Protein AF-A0A5A9PIY9-F1 (afdb_monomer_lite)

Foldseek 3Di:
DPPVVVVVVVVVVVVVVPDPPPPPQQAFDAPDDDVRGDRDDPVSVVVVVVVVVVVVVVVVLVVLLVVLVVLLLLLLVLLVVCQVVLVVLLVVLVPDPVRDPVVSVVSVVLNVVSVVVSVVSVVVVVVCVVVVSYDPPDSPPPPPPDDDPDDPDPPPDDSVVSVVVSVVS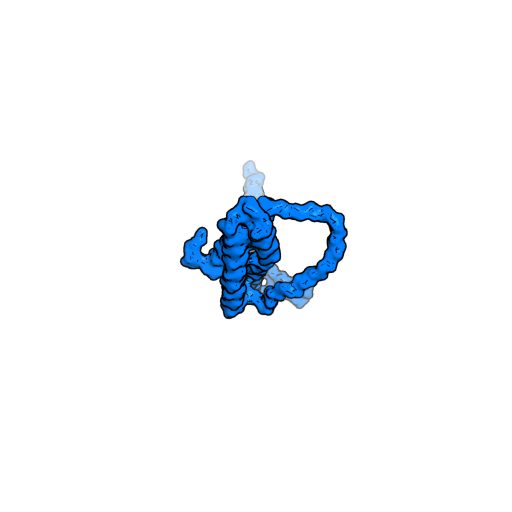VVVSVVSVVVSCCSVPVVPDD

Radius of gyration: 34.07 Å; chains: 1; bounding box: 103×40×68 Å

Organism: NCBI:txid1572043

InterPro domains:
  IPR001400 Somatotropin/prolactin [PF00103] (69-190)
  IPR001400 Somatotropin/prolactin [PR00836] (71-89)
  IPR001400 Somatotropin/prolactin [PR00836] (153-169)
  IPR001400 Somatotropin/prolactin [PR00836] (169-183)
  IPR001400 Somatotropin/prolactin [PTHR11417] (69-190)
  IPR009079 Four-helical cytokine-like, core [G3DSA:1.20.1250.10] (24-70)
  IPR009079 Four-helical cytokine-like, core [G3DSA:1.20.1250.10] (71-190)
  IPR009079 Four-helical cytokine-like, core [SSF47266] (29-190)
  IPR018116 Somatotropin hormone, conserved site [PS00338] (165-182)

Structure (mmCIF, N/CA/C/O backbone):
data_AF-A0A5A9PIY9-F1
#
_entry.id   AF-A0A5A9PIY9-F1
#
loop_
_atom_site.group_PDB
_atom_site.id
_atom_site.type_symbol
_atom_site.label_atom_id
_atom_site.label_alt_id
_atom_site.label_comp_id
_atom_site.label_asym_id
_atom_site.label_entity_id
_atom_site.label_seq_id
_atom_site.pdbx_PDB_ins_code
_atom_site.Cartn_x
_atom_site.Cartn_y
_atom_site.Cartn_z
_atom_site.occupancy
_atom_site.B_iso_or_equiv
_atom_site.auth_seq_id
_atom_site.auth_comp_id
_atom_site.auth_asym_id
_atom_site.auth_atom_id
_atom_site.pdbx_PDB_model_num
ATOM 1 N N . MET A 1 1 ? -82.659 14.919 23.277 1.00 49.97 1 MET A N 1
ATOM 2 C CA . MET A 1 1 ? -81.482 15.173 24.148 1.00 49.97 1 MET A CA 1
ATOM 3 C C . MET A 1 1 ? -81.033 13.964 24.993 1.00 49.97 1 MET A C 1
ATOM 5 O O . MET A 1 1 ? -80.220 14.135 25.883 1.00 49.97 1 MET A O 1
ATOM 9 N N . THR A 1 2 ? -81.465 12.724 24.719 1.00 52.50 2 THR A N 1
ATOM 10 C CA . THR A 1 2 ? -81.197 11.553 25.597 1.00 52.50 2 THR A CA 1
ATOM 11 C C . THR A 1 2 ? -80.149 10.563 25.067 1.00 52.50 2 THR A C 1
ATOM 13 O O . THR A 1 2 ? -79.792 9.612 25.758 1.00 52.50 2 THR A O 1
ATOM 16 N N . ARG A 1 3 ? -79.644 10.765 23.842 1.00 51.44 3 ARG A N 1
ATOM 17 C CA . ARG A 1 3 ? -78.733 9.830 23.152 1.00 51.44 3 ARG A CA 1
ATOM 18 C C . ARG A 1 3 ? -77.248 10.120 23.425 1.00 51.44 3 ARG A C 1
ATOM 20 O O . ARG A 1 3 ? -76.463 9.189 23.537 1.00 51.44 3 ARG A O 1
ATOM 27 N N . SER A 1 4 ? -76.907 11.395 23.628 1.00 58.91 4 SER A N 1
ATOM 28 C CA . SER A 1 4 ? -75.554 11.853 23.984 1.00 58.91 4 SER A CA 1
ATOM 29 C C . SER A 1 4 ? -75.190 11.494 25.431 1.00 58.91 4 SER A C 1
ATOM 31 O O . SER A 1 4 ? -74.130 10.927 25.673 1.00 58.91 4 SER A O 1
ATOM 33 N N . LEU A 1 5 ? -76.115 11.684 26.384 1.00 61.03 5 LEU A N 1
ATOM 34 C CA . LEU A 1 5 ? -75.848 11.397 27.797 1.00 61.03 5 LEU A CA 1
ATOM 35 C C . LEU A 1 5 ? -75.523 9.913 28.035 1.00 61.03 5 LEU A C 1
ATOM 37 O O . LEU A 1 5 ? -74.565 9.612 28.737 1.00 61.03 5 LEU A O 1
ATOM 41 N N . LYS A 1 6 ? -76.244 8.990 27.376 1.00 66.88 6 LYS A N 1
ATOM 42 C CA . LYS A 1 6 ? -76.002 7.537 27.471 1.00 66.88 6 LYS A CA 1
ATOM 43 C C . LYS A 1 6 ? -74.649 7.113 26.892 1.00 66.88 6 LYS A C 1
ATOM 45 O O . LYS A 1 6 ? -73.997 6.254 27.474 1.00 66.88 6 LYS A O 1
ATOM 50 N N . GLN A 1 7 ? -74.214 7.715 25.782 1.00 68.19 7 GLN A N 1
ATOM 51 C CA . GLN A 1 7 ? -72.885 7.451 25.214 1.00 68.19 7 GLN A CA 1
ATOM 52 C C . GLN A 1 7 ? -71.773 7.966 26.123 1.00 68.19 7 GLN A C 1
ATOM 54 O O . GLN A 1 7 ? -70.792 7.264 26.338 1.00 68.19 7 GLN A O 1
ATOM 59 N N . VAL A 1 8 ? -71.958 9.151 26.708 1.00 74.50 8 VAL A N 1
ATOM 60 C CA . VAL A 1 8 ? -71.007 9.722 27.666 1.00 74.50 8 VAL A CA 1
ATOM 61 C C . VAL A 1 8 ? -70.926 8.861 28.929 1.00 74.50 8 VAL A C 1
ATOM 63 O O . VAL A 1 8 ? -69.828 8.592 29.402 1.00 74.50 8 VAL A O 1
ATOM 66 N N . THR A 1 9 ? -72.057 8.344 29.428 1.00 69.88 9 THR A N 1
ATOM 67 C CA . THR A 1 9 ? -72.048 7.446 30.599 1.00 69.88 9 THR A CA 1
ATOM 68 C C . THR A 1 9 ? -71.377 6.110 30.275 1.00 69.88 9 THR A C 1
ATOM 70 O O . THR A 1 9 ? -70.594 5.617 31.075 1.00 69.88 9 THR A O 1
ATOM 73 N N . ALA A 1 10 ? -71.630 5.543 29.090 1.00 73.75 10 ALA A N 1
ATOM 74 C CA . ALA A 1 10 ? -70.988 4.305 28.649 1.00 73.75 10 ALA A CA 1
ATOM 75 C C . ALA A 1 10 ? -69.468 4.463 28.473 1.00 73.75 10 ALA A C 1
ATOM 77 O O . ALA A 1 10 ? -68.722 3.571 28.865 1.00 73.75 10 ALA A O 1
ATOM 78 N N . LEU A 1 11 ? -69.003 5.606 27.949 1.00 72.25 11 LEU A N 1
ATOM 79 C CA . LEU A 1 11 ? -67.573 5.916 27.859 1.00 72.25 11 LEU A CA 1
ATOM 80 C C . LEU A 1 11 ? -66.933 6.101 29.237 1.00 72.25 11 LEU A C 1
ATOM 82 O O . LEU A 1 11 ? -65.844 5.592 29.465 1.00 72.25 11 LEU A O 1
ATOM 86 N N . LEU A 1 12 ? -67.600 6.799 30.160 1.00 68.62 12 LEU A N 1
ATOM 87 C CA . LEU A 1 12 ? -67.109 6.987 31.529 1.00 68.62 12 LEU A CA 1
ATOM 88 C C . LEU A 1 12 ? -67.018 5.663 32.290 1.00 68.62 12 LEU A C 1
ATOM 90 O O . LEU A 1 12 ? -66.022 5.425 32.961 1.00 68.62 12 LEU A O 1
ATOM 94 N N . VAL A 1 13 ? -68.008 4.778 32.146 1.00 70.75 13 VAL A N 1
ATOM 95 C CA . VAL A 1 13 ? -67.964 3.431 32.736 1.00 70.75 13 VAL A CA 1
ATOM 96 C C . VAL A 1 13 ? -66.858 2.595 32.091 1.00 70.75 13 VAL A C 1
ATOM 98 O O . VAL A 1 13 ? -66.103 1.953 32.809 1.00 70.75 13 VAL A O 1
ATOM 101 N N . ALA A 1 14 ? -66.685 2.659 30.766 1.00 68.69 14 ALA A N 1
ATOM 102 C CA . ALA A 1 14 ? -65.583 1.979 30.085 1.00 68.69 14 ALA A CA 1
ATOM 103 C C . ALA A 1 14 ? -64.207 2.482 30.556 1.00 68.69 14 ALA A C 1
ATOM 105 O O . ALA A 1 14 ? -63.310 1.675 30.766 1.00 68.69 14 ALA A O 1
ATOM 106 N N . LEU A 1 15 ? -64.054 3.791 30.781 1.00 63.84 15 LEU A N 1
ATOM 107 C CA . LEU A 1 15 ? -62.829 4.402 31.307 1.00 63.84 15 LEU A CA 1
ATOM 108 C C . LEU A 1 15 ? -62.585 4.070 32.787 1.00 63.84 15 LEU A C 1
ATOM 110 O O . LEU A 1 15 ? -61.437 3.916 33.180 1.00 63.84 15 LEU A O 1
ATOM 114 N N . LEU A 1 16 ? -63.639 3.919 33.595 1.00 64.88 16 LEU A N 1
ATOM 115 C CA . LEU A 1 16 ? -63.546 3.484 34.996 1.00 64.88 16 LEU A CA 1
ATOM 116 C C . LEU A 1 16 ? -63.264 1.976 35.132 1.00 64.88 16 LEU A C 1
ATOM 118 O O . LEU A 1 16 ? -62.723 1.555 36.148 1.00 64.88 16 LEU A O 1
ATOM 122 N N . CYS A 1 17 ? -63.610 1.170 34.121 1.00 59.59 17 CYS A N 1
ATOM 123 C CA . CYS A 1 17 ? -63.260 -0.253 34.031 1.00 59.59 17 CYS A CA 1
ATOM 124 C C . CYS A 1 17 ? -61.856 -0.503 33.453 1.00 59.59 17 CYS A C 1
ATOM 126 O O . CYS A 1 17 ? -61.367 -1.631 33.510 1.00 59.59 17 CYS A O 1
ATOM 128 N N . LEU A 1 18 ? -61.211 0.519 32.883 1.00 54.72 18 LEU A N 1
ATOM 129 C CA . LEU A 1 18 ? -59.803 0.464 32.506 1.00 54.72 18 LEU A CA 1
ATOM 130 C C . LEU A 1 18 ? -58.970 0.735 33.759 1.00 54.72 18 LEU A C 1
ATOM 132 O O . LEU A 1 18 ? -58.602 1.871 34.038 1.00 54.72 18 LEU A O 1
ATOM 136 N N . ASP A 1 19 ? -58.700 -0.321 34.522 1.00 45.06 19 ASP A N 1
ATOM 137 C CA . ASP A 1 19 ? -57.757 -0.296 35.638 1.00 45.06 19 ASP A CA 1
ATOM 138 C C . ASP A 1 19 ? -56.398 0.269 35.158 1.00 45.06 19 ASP A C 1
ATOM 140 O O . ASP A 1 19 ? -55.691 -0.398 34.392 1.00 45.06 19 ASP A O 1
ATOM 144 N N . PRO A 1 20 ? -55.965 1.471 35.594 1.00 50.66 20 PRO A N 1
ATOM 145 C CA . PRO A 1 20 ? -54.665 2.034 35.209 1.00 50.66 20 PRO A CA 1
ATOM 146 C C . PRO A 1 20 ? -53.498 1.280 35.864 1.00 50.66 20 PRO A C 1
ATOM 148 O O . PRO A 1 20 ? -52.334 1.525 35.554 1.00 50.66 20 PRO A O 1
ATOM 151 N N . HIS A 1 21 ? -53.808 0.354 36.777 1.00 43.94 21 HIS A N 1
ATOM 152 C CA . HIS A 1 21 ? -52.867 -0.500 37.492 1.00 43.94 21 HIS A CA 1
ATOM 153 C C . HIS A 1 21 ? -52.692 -1.886 36.861 1.00 43.94 21 HIS A C 1
ATOM 155 O O . HIS A 1 21 ? -52.245 -2.826 37.523 1.00 43.94 21 HIS A O 1
ATOM 161 N N . GLY A 1 22 ? -52.944 -2.011 35.556 1.00 42.69 22 GLY A N 1
ATOM 162 C CA . GLY A 1 22 ? -52.345 -3.068 34.751 1.00 42.69 22 GLY A CA 1
ATOM 163 C C . GLY A 1 22 ? -50.826 -2.917 34.762 1.00 42.69 22 GLY A C 1
ATOM 164 O O . GLY A 1 22 ? -50.252 -2.276 33.887 1.00 42.69 22 GLY A O 1
ATOM 165 N N . ARG A 1 23 ? -50.180 -3.478 35.792 1.00 47.16 23 ARG A N 1
ATOM 166 C CA . ARG A 1 23 ? -48.735 -3.688 35.892 1.00 47.16 23 ARG A CA 1
ATOM 167 C C . ARG A 1 23 ? -48.252 -4.131 34.516 1.00 47.16 23 ARG A C 1
ATOM 169 O O . ARG A 1 23 ? -48.573 -5.241 34.095 1.00 47.16 23 ARG A O 1
ATOM 176 N N . VAL A 1 24 ? -47.522 -3.262 33.816 1.00 45.53 24 VAL A N 1
ATOM 177 C CA . VAL A 1 24 ? -46.805 -3.625 32.592 1.00 45.53 24 VAL A CA 1
ATOM 178 C C . VAL A 1 24 ? -45.762 -4.645 33.033 1.00 45.53 24 VAL A C 1
ATOM 180 O O . VAL A 1 24 ? -44.668 -4.301 33.473 1.00 45.53 24 VAL A O 1
ATOM 183 N N . GLY A 1 25 ? -46.169 -5.911 33.063 1.00 49.97 25 GLY A N 1
ATOM 184 C CA . GLY A 1 25 ? -45.281 -7.026 33.298 1.00 49.97 25 GLY A CA 1
ATOM 185 C C . GLY A 1 25 ? -44.303 -7.039 32.142 1.00 49.97 25 GLY A C 1
ATOM 186 O O . GLY A 1 25 ? -44.709 -7.137 30.985 1.00 49.97 25 GLY A O 1
ATOM 187 N N . SER A 1 26 ? -43.022 -6.886 32.453 1.00 54.84 26 SER A N 1
ATOM 188 C CA . SER A 1 26 ? -41.935 -7.144 31.523 1.00 54.84 26 SER A CA 1
ATOM 189 C C . SER A 1 26 ? -42.168 -8.510 30.880 1.00 54.84 26 SER A C 1
ATOM 191 O O . SER A 1 26 ? -42.197 -9.528 31.571 1.00 54.84 26 SER A O 1
ATOM 193 N N . VAL A 1 27 ? -42.388 -8.525 29.562 1.00 53.31 27 VAL A N 1
ATOM 194 C CA . VAL A 1 27 ? -42.560 -9.766 28.803 1.00 53.31 27 VAL A CA 1
ATOM 195 C C . VAL A 1 27 ? -41.283 -10.593 28.995 1.00 53.31 27 VAL A C 1
ATOM 197 O O . VAL A 1 27 ? -40.199 -10.104 28.664 1.00 53.31 27 VAL A O 1
ATOM 200 N N . PRO A 1 28 ? -41.364 -11.801 29.579 1.00 55.56 28 PRO A N 1
ATOM 201 C CA . PRO A 1 28 ? -40.182 -12.616 29.799 1.00 55.56 28 PRO A CA 1
ATOM 202 C C . PRO A 1 28 ? -39.621 -13.080 28.452 1.00 55.56 28 PRO A C 1
ATOM 204 O O . PRO A 1 28 ? -40.359 -13.484 27.554 1.00 55.56 28 PRO A O 1
ATOM 207 N N . ILE A 1 29 ? -38.298 -13.024 28.309 1.00 57.97 29 ILE A N 1
ATOM 208 C CA . ILE A 1 29 ? -37.601 -13.558 27.137 1.00 57.97 29 ILE A CA 1
ATOM 209 C C . ILE A 1 29 ? -37.402 -15.052 27.396 1.00 57.97 29 ILE A C 1
ATOM 211 O O . ILE A 1 29 ? -36.554 -15.439 28.197 1.00 57.97 29 ILE A O 1
ATOM 215 N N . CYS A 1 30 ? -38.212 -15.897 26.760 1.00 61.25 30 CYS A N 1
ATOM 216 C CA . CYS A 1 30 ? -38.146 -17.344 26.948 1.00 61.25 30 CYS A CA 1
ATOM 217 C C . CYS A 1 30 ? -37.193 -17.943 25.905 1.00 61.25 30 CYS A C 1
ATOM 219 O O . CYS A 1 30 ? -37.565 -18.133 24.749 1.00 61.25 30 CYS A O 1
ATOM 221 N N . THR A 1 31 ? -35.952 -18.227 26.299 1.00 56.34 31 THR A N 1
ATOM 222 C CA . THR A 1 31 ? -34.952 -18.828 25.399 1.00 56.34 31 THR A CA 1
ATOM 223 C C . THR A 1 31 ? -35.214 -20.318 25.137 1.00 56.34 31 THR A C 1
ATOM 225 O O . THR A 1 31 ? -34.793 -20.823 24.101 1.00 56.34 31 THR A O 1
ATOM 228 N N . HIS A 1 32 ? -35.959 -21.009 26.018 1.00 52.97 32 HIS A N 1
ATOM 229 C CA . HIS A 1 32 ? -36.230 -22.456 25.931 1.00 52.97 32 HIS A CA 1
ATOM 230 C C . HIS A 1 32 ? -37.645 -22.873 26.399 1.00 52.97 32 HIS A C 1
ATOM 232 O O . HIS A 1 32 ? -37.808 -23.801 27.189 1.00 52.97 32 HIS A O 1
ATOM 238 N N . GLY A 1 33 ? -38.695 -22.217 25.894 1.00 55.03 33 GLY A N 1
ATOM 239 C CA . GLY A 1 33 ? -40.085 -22.640 26.127 1.00 55.03 33 GLY A CA 1
ATOM 240 C C . GLY A 1 33 ? -40.698 -22.216 27.480 1.00 55.03 33 GLY A C 1
ATOM 241 O O . GLY A 1 33 ? -40.051 -21.548 28.288 1.00 55.03 33 GLY A O 1
ATOM 242 N N . PRO A 1 34 ? -41.979 -22.562 27.723 1.00 54.50 34 PRO A N 1
ATOM 243 C CA . PRO A 1 34 ? -42.827 -21.944 28.753 1.00 54.50 34 PRO A CA 1
ATOM 244 C C . PRO A 1 34 ? -42.464 -22.279 30.210 1.00 54.50 34 PRO A C 1
ATOM 246 O O . PRO A 1 34 ? -42.967 -21.632 31.122 1.00 54.50 34 PRO A O 1
ATOM 249 N N . THR A 1 35 ? -41.580 -23.250 30.455 1.00 55.19 35 THR A N 1
ATOM 250 C CA . THR A 1 35 ? -41.130 -23.635 31.806 1.00 55.19 35 THR A CA 1
ATOM 251 C C . THR A 1 35 ? -39.849 -22.920 32.257 1.00 55.19 35 THR A C 1
ATOM 253 O O . THR A 1 35 ? -39.419 -23.117 33.389 1.00 55.19 35 THR A O 1
ATOM 256 N N . ALA A 1 36 ? -39.250 -22.078 31.404 1.00 55.38 36 ALA A N 1
ATOM 257 C CA . ALA A 1 36 ? -38.002 -21.352 31.672 1.00 55.38 36 ALA A CA 1
ATOM 258 C C . ALA A 1 36 ? -38.108 -19.853 31.317 1.00 55.38 36 ALA A C 1
ATOM 260 O O . ALA A 1 36 ? -37.187 -19.254 30.763 1.00 55.38 36 ALA A O 1
ATOM 261 N N . CYS A 1 37 ? -39.255 -19.236 31.605 1.00 63.16 37 CYS A N 1
ATOM 262 C CA . CYS A 1 37 ? -39.470 -17.807 31.392 1.00 63.16 37 CYS A CA 1
ATOM 263 C C . CYS A 1 37 ? -39.036 -17.024 32.643 1.00 63.16 37 CYS A C 1
ATOM 265 O O . CYS A 1 37 ? -39.808 -16.863 33.587 1.00 63.16 37 CYS A O 1
ATOM 267 N N . HIS A 1 38 ? -37.789 -16.546 32.659 1.00 70.31 38 HIS A N 1
ATOM 268 C CA . HIS A 1 38 ? -37.303 -15.631 33.693 1.00 70.31 38 HIS A CA 1
ATOM 269 C C . HIS A 1 38 ? -37.577 -14.187 33.257 1.00 70.31 38 HIS A C 1
ATOM 271 O O . HIS A 1 38 ? -37.239 -13.796 32.140 1.00 70.31 38 HIS A O 1
ATOM 277 N N . VAL A 1 39 ? -38.173 -13.376 34.135 1.00 71.38 39 VAL A N 1
ATOM 278 C CA . VAL A 1 39 ? -38.244 -11.923 33.933 1.00 71.38 39 VAL A CA 1
ATOM 279 C C . VAL A 1 39 ? -36.861 -11.362 34.240 1.00 71.38 39 VAL A C 1
ATOM 281 O O . VAL A 1 39 ? -36.454 -11.413 35.400 1.00 71.38 39 VAL A O 1
ATOM 284 N N . PRO A 1 40 ? -36.089 -10.897 33.250 1.00 77.88 40 PRO A N 1
ATOM 285 C CA . PRO A 1 40 ? -34.740 -10.433 33.525 1.00 77.88 40 PRO A CA 1
ATOM 286 C C . PRO A 1 40 ? -34.755 -9.248 34.491 1.00 77.88 40 PRO A C 1
ATOM 288 O O . PRO A 1 40 ? -35.594 -8.350 34.371 1.00 77.88 40 PRO A O 1
ATOM 291 N N . SER A 1 41 ? -33.815 -9.240 35.432 1.00 89.06 41 SER A N 1
ATOM 292 C CA . SER A 1 41 ? -33.581 -8.080 36.282 1.00 89.06 41 SER A CA 1
ATOM 293 C C . SER A 1 41 ? -33.049 -6.909 35.449 1.00 89.06 41 SER A C 1
ATOM 295 O O . SER A 1 41 ? -32.565 -7.073 34.325 1.00 89.06 41 SER A O 1
ATOM 297 N N . LEU A 1 42 ? -33.119 -5.700 36.008 1.00 89.44 42 LEU A N 1
ATOM 298 C CA . LEU A 1 42 ? -32.520 -4.522 35.383 1.00 89.44 42 LEU A CA 1
ATOM 299 C C . LEU A 1 42 ? -31.005 -4.704 35.168 1.00 89.44 42 LEU A C 1
ATOM 301 O O . LEU A 1 42 ? -30.489 -4.282 34.138 1.00 89.44 42 LEU A O 1
ATOM 305 N N . ALA A 1 43 ? -30.320 -5.386 36.092 1.00 91.25 43 ALA A N 1
ATOM 306 C CA . ALA A 1 43 ? -28.908 -5.735 35.954 1.00 91.25 43 ALA A CA 1
ATOM 307 C C . ALA A 1 43 ? -28.672 -6.655 34.745 1.00 91.25 43 ALA A C 1
ATOM 309 O O . ALA A 1 43 ? -27.864 -6.319 33.887 1.00 91.25 43 ALA A O 1
ATOM 310 N N . ASP A 1 44 ? -29.472 -7.718 34.587 1.00 87.75 44 ASP A N 1
ATOM 311 C CA . ASP A 1 44 ? -29.347 -8.634 33.441 1.00 87.75 44 ASP A CA 1
ATOM 312 C C . ASP A 1 44 ? -29.572 -7.920 32.097 1.00 87.75 44 ASP A C 1
ATOM 314 O O . ASP A 1 44 ? -29.021 -8.306 31.065 1.00 87.75 44 ASP A O 1
ATOM 318 N N . LEU A 1 45 ? -30.444 -6.905 32.075 1.00 91.38 45 LEU A N 1
ATOM 319 C CA . LEU A 1 45 ? -30.664 -6.076 30.890 1.00 91.38 45 LEU A CA 1
ATOM 320 C C . LEU A 1 45 ? -29.448 -5.197 30.592 1.00 91.38 45 LEU A C 1
ATOM 322 O O . LEU A 1 45 ? -29.022 -5.154 29.437 1.00 91.38 45 LEU A O 1
ATOM 326 N N . PHE A 1 46 ? -28.879 -4.540 31.606 1.00 96.38 46 PHE A N 1
ATOM 327 C CA . PHE A 1 46 ? -27.651 -3.762 31.447 1.00 96.38 46 PHE A CA 1
ATOM 328 C C . PHE A 1 46 ? -26.493 -4.630 30.961 1.00 96.38 46 PHE A C 1
ATOM 330 O O . PHE A 1 46 ? -25.859 -4.269 29.971 1.00 96.38 46 PHE A O 1
ATOM 337 N N . ASP A 1 47 ? -26.274 -5.795 31.570 1.00 95.19 47 ASP A N 1
ATOM 338 C CA . ASP A 1 47 ? -25.201 -6.715 31.188 1.00 95.19 47 ASP A CA 1
ATOM 339 C C . ASP A 1 47 ? -25.326 -7.146 29.726 1.00 95.19 47 ASP A C 1
ATOM 341 O O . ASP A 1 47 ? -24.351 -7.094 28.975 1.00 95.19 47 ASP A O 1
ATOM 345 N N . ARG A 1 48 ? -26.540 -7.483 29.268 1.00 94.25 48 ARG A N 1
ATOM 346 C CA . ARG A 1 48 ? -26.776 -7.823 27.856 1.00 94.25 48 ARG A CA 1
ATOM 347 C C . ARG A 1 48 ? -26.492 -6.659 26.912 1.00 94.25 48 ARG A C 1
ATOM 349 O O . ARG A 1 48 ? -25.908 -6.877 25.853 1.00 94.25 48 ARG A O 1
ATOM 356 N N . VAL A 1 49 ? -26.898 -5.437 27.260 1.00 96.31 49 VAL A N 1
ATOM 357 C CA . VAL A 1 49 ? -26.658 -4.253 26.416 1.00 96.31 49 VAL A CA 1
ATOM 358 C C . VAL A 1 49 ? -25.170 -3.903 26.371 1.00 96.31 49 VAL A C 1
ATOM 360 O O . VAL A 1 49 ? -24.653 -3.622 25.291 1.00 96.31 49 VAL A O 1
ATOM 363 N N . ILE A 1 50 ? -24.469 -3.974 27.504 1.00 96.69 50 ILE A N 1
ATOM 364 C CA . ILE A 1 50 ? -23.019 -3.751 27.590 1.00 96.69 50 ILE A CA 1
ATOM 365 C C . ILE A 1 50 ? -22.266 -4.828 26.803 1.00 96.69 50 ILE A C 1
ATOM 367 O O . ILE A 1 50 ? -21.371 -4.518 26.021 1.00 96.69 50 ILE A O 1
ATOM 371 N N . GLN A 1 51 ? -22.651 -6.096 26.940 1.00 97.06 51 GLN A N 1
ATOM 372 C CA . GLN A 1 51 ? -22.066 -7.180 26.155 1.00 97.06 51 GLN A CA 1
ATOM 373 C C . GLN A 1 51 ? -22.294 -6.963 24.654 1.00 97.06 51 GLN A C 1
ATOM 375 O O . GLN A 1 51 ? -21.390 -7.172 23.843 1.00 97.06 51 GLN A O 1
ATOM 380 N N . HIS A 1 52 ? -23.496 -6.530 24.272 1.00 95.06 52 HIS A N 1
ATOM 381 C CA . HIS A 1 52 ? -23.822 -6.262 22.879 1.00 95.06 52 HIS A CA 1
ATOM 382 C C . HIS A 1 52 ? -23.016 -5.082 22.317 1.00 95.06 52 HIS A C 1
ATOM 384 O O . HIS A 1 52 ? -22.503 -5.173 21.200 1.00 95.06 52 HIS A O 1
ATOM 390 N N . SER A 1 53 ? -22.852 -3.996 23.079 1.00 97.50 53 SER A N 1
ATOM 391 C CA . SER A 1 53 ? -22.039 -2.851 22.658 1.00 97.50 53 SER A CA 1
ATOM 392 C C . SER A 1 53 ? -20.553 -3.210 22.560 1.00 97.50 53 SER A C 1
ATOM 394 O O . SER A 1 53 ? -19.909 -2.838 21.580 1.00 97.50 53 SER A O 1
ATOM 396 N N . ALA A 1 54 ? -20.027 -4.006 23.496 1.00 97.00 54 ALA A N 1
ATOM 397 C CA . ALA A 1 54 ? -18.656 -4.510 23.450 1.00 97.00 54 ALA A CA 1
ATOM 398 C C . ALA A 1 54 ? -18.413 -5.388 22.214 1.00 97.00 54 ALA A C 1
ATOM 400 O O . ALA A 1 54 ? -17.416 -5.215 21.513 1.00 97.00 54 ALA A O 1
ATOM 401 N N . ARG A 1 55 ? -19.355 -6.285 21.889 1.00 96.25 55 ARG A N 1
ATOM 402 C CA . ARG A 1 55 ? -19.280 -7.109 20.675 1.00 96.25 55 ARG A CA 1
ATOM 403 C C . ARG A 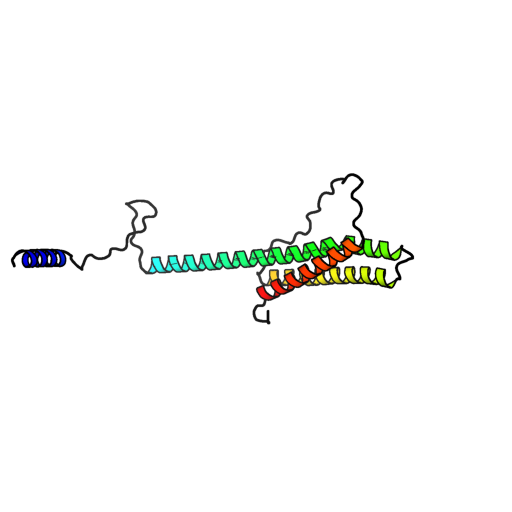1 55 ? -19.321 -6.255 19.409 1.00 96.25 55 ARG A C 1
ATOM 405 O O . ARG A 1 55 ? -18.525 -6.486 18.506 1.00 96.25 55 ARG A O 1
ATOM 412 N N . MET A 1 56 ? -20.213 -5.266 19.346 1.00 95.62 56 MET A N 1
ATOM 413 C CA . MET A 1 56 ? -20.291 -4.331 18.220 1.00 95.62 56 MET A CA 1
ATOM 414 C C . MET A 1 56 ? -18.972 -3.571 18.030 1.00 95.62 56 MET A C 1
ATOM 416 O O . MET A 1 56 ? -18.487 -3.454 16.908 1.00 95.62 56 MET A O 1
ATOM 420 N N . HIS A 1 57 ? -18.368 -3.105 19.124 1.00 93.75 57 HIS A N 1
ATOM 421 C CA . HIS A 1 57 ? -17.074 -2.432 19.086 1.00 93.75 57 HIS A CA 1
ATOM 422 C C . HIS A 1 57 ? -15.951 -3.359 18.595 1.00 93.75 57 HIS A C 1
ATOM 424 O O . HIS A 1 57 ? -15.187 -2.965 17.718 1.00 93.75 57 HIS A O 1
ATOM 430 N N . SER A 1 58 ? -15.890 -4.602 19.089 1.00 92.62 58 SER A N 1
ATOM 431 C CA . SER A 1 58 ? -14.917 -5.603 18.628 1.00 92.62 58 SER A CA 1
ATOM 432 C C . SER A 1 58 ? -15.025 -5.851 17.124 1.00 92.62 58 SER A C 1
ATOM 434 O O . SER A 1 58 ? -14.033 -5.717 16.420 1.00 92.62 58 SER A O 1
ATOM 436 N N . VAL A 1 59 ? -16.235 -6.115 16.616 1.00 88.38 59 VAL A N 1
ATOM 437 C CA . VAL A 1 59 ? -16.466 -6.363 15.181 1.00 88.38 59 VAL A CA 1
ATOM 438 C C . VAL A 1 59 ? -16.060 -5.155 14.332 1.00 88.38 59 VAL A C 1
ATOM 440 O O . VAL A 1 59 ? -15.475 -5.313 13.264 1.00 88.38 59 VAL A O 1
ATOM 443 N N . SER A 1 60 ? -16.335 -3.937 14.810 1.00 88.44 60 SER A N 1
ATOM 444 C CA . SER A 1 60 ? -15.889 -2.714 14.136 1.00 88.44 60 SER A CA 1
ATOM 445 C C . SER A 1 60 ? -14.362 -2.632 14.063 1.00 88.44 60 SER A C 1
ATOM 447 O O . SER A 1 60 ? -13.819 -2.268 13.020 1.00 88.44 60 SER A O 1
ATOM 449 N N . ASN A 1 61 ? -13.661 -2.967 15.149 1.00 87.75 61 ASN A N 1
ATOM 450 C CA . ASN A 1 61 ? -12.198 -2.956 15.188 1.00 87.75 61 ASN A CA 1
ATOM 451 C C . ASN A 1 61 ? -11.591 -4.020 14.266 1.00 87.75 61 ASN A C 1
ATOM 453 O O . ASN A 1 61 ? -10.612 -3.722 13.579 1.00 87.75 61 ASN A O 1
ATOM 457 N N . ASP A 1 62 ? -12.190 -5.211 14.209 1.00 87.31 62 ASP A N 1
ATOM 458 C CA . ASP A 1 62 ? -11.755 -6.306 13.338 1.00 87.31 62 ASP A CA 1
ATOM 459 C C . ASP A 1 62 ? -11.837 -5.893 11.861 1.00 87.31 62 ASP A C 1
ATOM 461 O O . ASP A 1 62 ? -10.843 -5.981 11.141 1.00 87.31 62 ASP A O 1
ATOM 465 N N . LEU A 1 63 ? -12.965 -5.307 11.434 1.00 87.25 63 LEU A N 1
ATOM 466 C CA . LEU A 1 63 ? -13.143 -4.802 10.065 1.00 87.25 63 LEU A CA 1
ATOM 467 C C . LEU A 1 63 ? -12.143 -3.684 9.725 1.00 87.25 63 LEU A C 1
ATOM 469 O O . LEU A 1 63 ? -11.627 -3.594 8.608 1.00 87.25 63 LEU A O 1
ATOM 473 N N . HIS A 1 64 ? -11.843 -2.811 10.691 1.00 86.38 64 HIS A N 1
ATOM 474 C CA . HIS A 1 64 ? -10.806 -1.798 10.508 1.00 86.38 64 HIS A CA 1
ATOM 475 C C . HIS A 1 64 ? -9.407 -2.408 10.375 1.00 86.38 64 HIS A C 1
ATOM 477 O O . HIS A 1 64 ? -8.581 -1.858 9.643 1.00 86.38 64 HIS A O 1
ATOM 483 N N . SER A 1 65 ? -9.130 -3.504 11.083 1.00 86.88 65 SER A N 1
ATOM 484 C CA . SER A 1 65 ? -7.864 -4.232 11.007 1.00 86.88 65 SER A CA 1
ATOM 485 C C . SER A 1 65 ? -7.687 -4.906 9.655 1.00 86.88 65 SER A C 1
ATOM 487 O O . SER A 1 65 ? -6.673 -4.671 8.999 1.00 86.88 65 SER A O 1
ATOM 489 N N . GLU A 1 66 ? -8.701 -5.644 9.207 1.00 87.06 66 GLU A N 1
ATOM 490 C CA . GLU A 1 66 ? -8.712 -6.344 7.920 1.00 87.06 66 GLU A CA 1
ATOM 491 C C . GLU A 1 66 ? -8.419 -5.382 6.764 1.00 87.06 66 GLU A C 1
ATOM 493 O O . GLU A 1 66 ? -7.499 -5.603 5.979 1.00 87.06 66 GLU A O 1
ATOM 498 N N . PHE A 1 67 ? -9.081 -4.222 6.736 1.00 88.81 67 PHE A N 1
ATOM 499 C CA . PHE A 1 67 ? -8.818 -3.232 5.695 1.00 88.81 67 PHE A CA 1
ATOM 500 C C . PHE A 1 67 ? -7.366 -2.717 5.700 1.00 88.81 67 PHE A C 1
ATOM 502 O O . PHE A 1 67 ? -6.784 -2.477 4.639 1.00 88.81 67 PHE A O 1
ATOM 509 N N . ARG A 1 68 ? -6.771 -2.467 6.880 1.00 91.06 68 ARG A N 1
ATOM 510 C CA . ARG A 1 68 ? -5.370 -2.005 6.957 1.00 91.06 68 ARG A CA 1
ATOM 511 C C . ARG A 1 68 ? -4.422 -3.067 6.408 1.00 91.06 68 ARG A C 1
ATOM 513 O O . ARG A 1 68 ? -3.450 -2.706 5.742 1.00 91.06 68 ARG A O 1
ATOM 520 N N . GLU A 1 69 ? -4.710 -4.335 6.684 1.00 90.75 69 GLU A N 1
ATOM 521 C CA . GLU A 1 69 ? -3.939 -5.483 6.213 1.00 90.75 69 GLU A CA 1
ATOM 522 C C . GLU A 1 69 ? -4.006 -5.605 4.692 1.00 90.75 69 GLU A C 1
ATOM 524 O O . GLU A 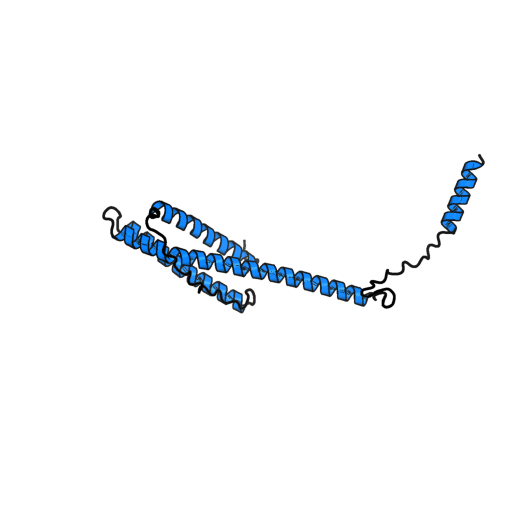1 69 ? -2.966 -5.532 4.036 1.00 90.75 69 GLU A O 1
ATOM 529 N N . GLU A 1 70 ? -5.213 -5.647 4.125 1.00 91.88 70 GLU A N 1
ATOM 530 C CA . GLU A 1 70 ? -5.430 -5.720 2.676 1.00 91.88 70 GLU A CA 1
ATOM 531 C C . GLU A 1 70 ? -4.778 -4.549 1.938 1.00 91.88 70 GLU A C 1
ATOM 533 O O . GLU A 1 70 ? -4.086 -4.735 0.936 1.00 91.88 70 GLU A O 1
ATOM 538 N N . LEU A 1 71 ? -4.953 -3.321 2.440 1.00 94.75 71 LEU A N 1
ATOM 539 C CA . LEU A 1 71 ? -4.385 -2.143 1.792 1.00 94.75 71 LEU A CA 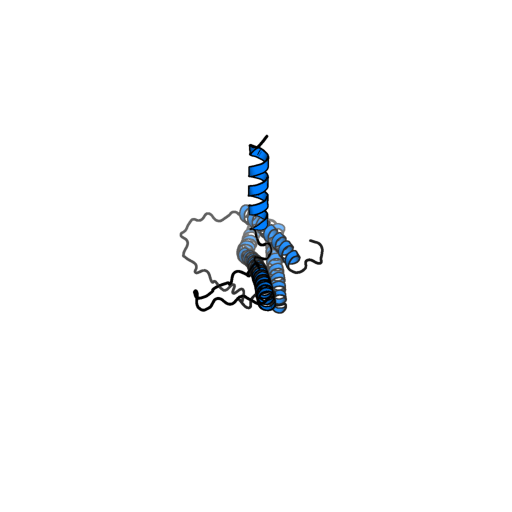1
ATOM 540 C C . LEU A 1 71 ? -2.852 -2.177 1.806 1.00 94.75 71 LEU A C 1
ATOM 542 O O . LEU A 1 71 ? -2.217 -1.856 0.800 1.00 94.75 71 LEU A O 1
ATOM 546 N N . THR A 1 72 ? -2.258 -2.579 2.932 1.00 95.19 72 THR A N 1
ATOM 547 C CA . THR A 1 72 ? -0.802 -2.745 3.053 1.00 95.19 72 THR A CA 1
ATOM 548 C C . THR A 1 72 ? -0.301 -3.828 2.099 1.00 95.19 72 THR A C 1
ATOM 550 O O . THR A 1 72 ? 0.702 -3.629 1.410 1.00 95.19 72 THR A O 1
ATOM 553 N N . GLU A 1 73 ? -1.020 -4.946 2.005 1.00 94.25 73 GLU A N 1
ATOM 554 C CA . GLU A 1 73 ? -0.685 -6.052 1.116 1.00 94.25 73 GLU A CA 1
ATOM 555 C C . GLU A 1 73 ? -0.747 -5.635 -0.361 1.00 94.25 73 GLU A C 1
ATOM 557 O O . GLU A 1 73 ? 0.195 -5.893 -1.113 1.00 94.25 73 GLU A O 1
ATOM 562 N N . VAL A 1 74 ? -1.801 -4.928 -0.779 1.00 96.44 74 VAL A N 1
ATOM 563 C CA . VAL A 1 74 ? -1.942 -4.414 -2.151 1.00 96.44 74 VAL A CA 1
ATOM 564 C C . VAL A 1 74 ? -0.797 -3.467 -2.505 1.00 96.44 74 VAL A C 1
ATOM 566 O O . VAL A 1 74 ? -0.241 -3.569 -3.600 1.00 96.44 74 VAL A O 1
ATOM 569 N N . ILE A 1 75 ? -0.396 -2.574 -1.591 1.00 97.69 75 ILE A N 1
ATOM 570 C CA . ILE A 1 75 ? 0.751 -1.683 -1.817 1.00 97.69 75 ILE A CA 1
ATOM 571 C C . ILE A 1 75 ? 2.030 -2.499 -2.059 1.00 97.69 75 ILE A C 1
ATOM 573 O O . ILE A 1 75 ? 2.752 -2.236 -3.022 1.00 97.69 75 ILE A O 1
ATOM 577 N N . LEU A 1 76 ? 2.306 -3.498 -1.215 1.00 97.50 76 LEU A N 1
ATOM 578 C CA . LEU A 1 76 ? 3.493 -4.347 -1.347 1.00 97.50 76 LEU A CA 1
ATOM 579 C C . LEU A 1 76 ? 3.474 -5.169 -2.642 1.00 97.50 76 LEU A C 1
ATOM 581 O O . LEU A 1 76 ? 4.492 -5.231 -3.334 1.00 97.50 76 LEU A O 1
ATOM 585 N N . LYS A 1 77 ? 2.322 -5.749 -3.001 1.00 96.06 77 LYS A N 1
ATOM 586 C CA . LYS A 1 77 ? 2.135 -6.507 -4.248 1.00 96.06 77 LYS A CA 1
ATOM 587 C C . LYS A 1 77 ? 2.382 -5.636 -5.477 1.00 96.06 77 LYS A C 1
ATOM 589 O O . LYS A 1 77 ? 3.144 -6.048 -6.345 1.00 96.06 77 LYS A O 1
ATOM 594 N N . LEU A 1 78 ? 1.830 -4.419 -5.524 1.00 97.50 78 LEU A N 1
ATOM 595 C CA . LEU A 1 78 ? 2.085 -3.474 -6.619 1.00 97.50 78 LEU A CA 1
ATOM 596 C C . LEU A 1 78 ? 3.579 -3.145 -6.735 1.00 97.50 78 LEU A C 1
ATOM 598 O O . LEU A 1 78 ? 4.153 -3.249 -7.815 1.00 97.50 78 LEU A O 1
ATOM 602 N N . LEU A 1 79 ? 4.234 -2.801 -5.622 1.00 97.81 79 LEU A N 1
ATOM 603 C CA . LEU A 1 79 ? 5.659 -2.452 -5.627 1.00 97.81 79 LEU A CA 1
ATOM 604 C C . LEU A 1 79 ? 6.562 -3.624 -6.030 1.00 97.81 79 LEU A C 1
ATOM 606 O O . LEU A 1 79 ? 7.618 -3.408 -6.621 1.00 97.81 79 LEU A O 1
ATOM 610 N N . MET A 1 80 ? 6.175 -4.863 -5.720 1.00 95.31 80 MET A N 1
ATOM 611 C CA . MET A 1 80 ? 6.897 -6.042 -6.193 1.00 95.31 80 MET A CA 1
ATOM 612 C C . MET A 1 80 ? 6.635 -6.361 -7.662 1.00 95.31 80 MET A C 1
ATOM 614 O O . MET A 1 80 ? 7.590 -6.681 -8.364 1.00 95.31 80 MET A O 1
ATOM 618 N N . ALA A 1 81 ? 5.388 -6.257 -8.125 1.00 96.19 81 ALA A N 1
ATOM 619 C CA . ALA A 1 81 ? 5.010 -6.553 -9.506 1.00 96.19 81 ALA A CA 1
ATOM 620 C C . ALA A 1 81 ? 5.761 -5.672 -10.517 1.00 96.19 81 ALA A C 1
ATOM 622 O O . ALA A 1 81 ? 6.056 -6.107 -11.624 1.00 96.19 81 ALA A O 1
ATOM 623 N N . TRP A 1 82 ? 6.134 -4.453 -10.116 1.00 97.38 82 TRP A N 1
ATOM 624 C CA . TRP A 1 82 ? 6.894 -3.521 -10.949 1.00 97.38 82 TRP A CA 1
ATOM 625 C C . TRP A 1 82 ? 8.412 -3.747 -10.962 1.00 97.38 82 TRP A C 1
ATOM 627 O O . TRP A 1 82 ? 9.108 -3.059 -11.705 1.00 97.38 82 TRP A O 1
ATOM 637 N N . ARG A 1 83 ? 8.945 -4.715 -10.201 1.00 94.69 83 ARG A N 1
ATOM 638 C CA . ARG A 1 83 ? 10.389 -5.005 -10.168 1.00 94.69 83 ARG A CA 1
ATOM 639 C C . ARG A 1 83 ? 10.921 -5.402 -11.546 1.00 94.69 83 ARG A C 1
ATOM 641 O O . ARG A 1 83 ? 11.808 -4.737 -12.076 1.00 94.69 83 ARG A O 1
ATOM 648 N N . ASP A 1 84 ? 10.384 -6.480 -12.103 1.00 93.38 84 ASP A N 1
ATOM 649 C CA . ASP A 1 84 ? 10.902 -7.063 -13.340 1.00 93.38 84 ASP A CA 1
ATOM 650 C C . ASP A 1 84 ? 10.577 -6.195 -14.569 1.00 93.38 84 ASP A C 1
ATOM 652 O O . ASP A 1 84 ? 11.490 -5.965 -15.365 1.00 93.38 84 ASP A O 1
ATOM 656 N N . PRO A 1 85 ? 9.366 -5.610 -14.709 1.00 94.12 85 PRO A N 1
ATOM 657 C CA . PRO A 1 85 ? 9.070 -4.693 -15.810 1.00 94.12 85 PRO A CA 1
ATOM 658 C C . PRO A 1 85 ? 10.000 -3.473 -15.863 1.00 94.12 85 PRO A C 1
ATOM 660 O O . PRO A 1 85 ? 10.461 -3.107 -16.940 1.00 94.12 85 PRO A O 1
ATOM 663 N N . LEU A 1 86 ? 10.329 -2.852 -14.721 1.00 94.69 86 LEU A N 1
ATOM 664 C CA . LEU A 1 86 ? 11.246 -1.702 -14.696 1.00 94.69 86 LEU A CA 1
ATOM 665 C C . LEU A 1 86 ? 12.688 -2.101 -15.012 1.00 94.69 86 LEU A C 1
ATOM 667 O O . LEU A 1 86 ? 13.400 -1.362 -15.694 1.00 94.69 86 LEU A O 1
ATOM 671 N N . PHE A 1 87 ? 13.115 -3.276 -14.547 1.00 92.31 87 PHE A N 1
ATOM 672 C CA . PHE A 1 87 ? 14.431 -3.813 -14.875 1.00 92.31 87 PHE A CA 1
ATOM 673 C C . PHE A 1 87 ? 14.567 -4.091 -16.379 1.00 92.31 87 PHE A C 1
ATOM 675 O O . PHE A 1 87 ? 15.548 -3.673 -16.994 1.00 92.31 87 PHE A O 1
ATOM 682 N N . GLN A 1 88 ? 13.561 -4.726 -16.988 1.00 90.88 88 GLN A N 1
ATOM 683 C CA . GLN A 1 88 ? 13.529 -4.990 -18.429 1.00 90.88 88 GLN A CA 1
ATOM 684 C C . GLN A 1 88 ? 13.465 -3.696 -19.248 1.00 90.88 88 GLN A C 1
ATOM 686 O O . GLN A 1 88 ? 14.181 -3.570 -20.239 1.00 90.88 88 GLN A O 1
ATOM 691 N N . LEU A 1 89 ? 12.689 -2.703 -18.803 1.00 90.69 89 LEU A N 1
ATOM 692 C CA . LEU A 1 89 ? 12.632 -1.385 -19.437 1.00 90.69 89 LEU A CA 1
ATOM 693 C C . LEU A 1 89 ? 14.009 -0.703 -19.453 1.00 90.69 89 LEU A C 1
ATOM 695 O O . LEU A 1 89 ? 14.443 -0.198 -20.487 1.00 90.69 89 LEU A O 1
ATOM 699 N N . HIS A 1 90 ? 14.719 -0.715 -18.319 1.00 90.56 90 HIS A N 1
ATOM 700 C CA . HIS A 1 90 ? 16.072 -0.163 -18.224 1.00 90.56 90 HIS A CA 1
ATOM 701 C C . HIS A 1 90 ? 17.033 -0.851 -19.201 1.00 90.56 90 HIS A C 1
ATOM 703 O O . HIS A 1 90 ? 17.776 -0.165 -19.910 1.00 90.56 90 HIS A O 1
ATOM 709 N N . GLN A 1 91 ? 16.984 -2.186 -19.269 1.00 88.69 91 GLN A N 1
ATOM 710 C CA . GLN A 1 91 ? 17.788 -2.961 -20.211 1.00 88.69 91 GLN A CA 1
ATOM 711 C C . GLN A 1 91 ? 17.447 -2.615 -21.661 1.00 88.69 91 GLN A C 1
ATOM 713 O O . GLN A 1 91 ? 18.357 -2.293 -22.419 1.00 88.69 91 GLN A O 1
ATOM 718 N N . SER A 1 92 ? 16.164 -2.612 -22.034 1.00 85.38 92 SER A N 1
ATOM 719 C CA . SER A 1 92 ? 15.701 -2.262 -23.384 1.00 85.38 92 SER A CA 1
ATOM 720 C C . SER A 1 92 ? 16.229 -0.888 -23.816 1.00 85.38 92 SER A C 1
ATOM 722 O O . SER A 1 92 ? 16.918 -0.765 -24.832 1.00 85.38 92 SER A O 1
ATOM 724 N N . MET A 1 93 ? 16.033 0.132 -22.974 1.00 84.56 93 MET A N 1
ATOM 725 C CA . MET A 1 93 ? 16.479 1.502 -23.249 1.00 84.56 93 MET A CA 1
ATOM 726 C C . MET A 1 93 ? 18.004 1.663 -23.271 1.00 84.56 93 MET A C 1
ATOM 728 O O . MET A 1 93 ? 18.498 2.589 -23.903 1.00 84.56 93 MET A O 1
ATOM 732 N N . ALA A 1 94 ? 18.761 0.802 -22.585 1.00 81.62 94 ALA A N 1
ATOM 733 C CA . ALA A 1 94 ? 20.225 0.837 -22.613 1.00 81.62 94 ALA A CA 1
ATOM 734 C C . ALA A 1 94 ? 20.811 0.300 -23.933 1.00 81.62 94 ALA A C 1
ATOM 736 O O . ALA A 1 94 ? 21.936 0.649 -24.287 1.00 81.62 94 ALA A O 1
ATOM 737 N N . HIS A 1 95 ? 20.069 -0.555 -24.644 1.00 73.00 95 HIS A N 1
ATOM 738 C CA . HIS A 1 95 ? 20.530 -1.205 -25.875 1.00 73.00 95 HIS A CA 1
ATOM 739 C C . HIS A 1 95 ? 20.092 -0.463 -27.150 1.00 73.00 95 HIS A C 1
ATOM 741 O O . HIS A 1 95 ? 20.658 -0.703 -28.217 1.00 73.00 95 HIS A O 1
ATOM 747 N N . GLN A 1 96 ? 19.113 0.444 -27.067 1.00 65.94 96 GLN A N 1
ATOM 748 C CA . GLN A 1 96 ? 18.647 1.234 -28.209 1.00 65.94 96 GLN A CA 1
ATOM 749 C C . GLN A 1 96 ? 19.494 2.500 -28.405 1.00 65.94 96 GLN A C 1
ATOM 751 O O . GLN A 1 96 ? 19.533 3.371 -27.543 1.00 65.94 96 GLN A O 1
ATOM 756 N N . GLN A 1 97 ? 20.137 2.626 -29.573 1.00 57.00 97 GLN A N 1
ATOM 757 C CA . GLN A 1 97 ? 21.006 3.768 -29.905 1.00 57.00 97 GLN A CA 1
ATOM 758 C C . GLN A 1 97 ? 20.266 5.119 -29.991 1.00 57.00 97 GLN A C 1
ATOM 760 O O . GLN A 1 97 ? 20.907 6.159 -29.863 1.00 57.00 97 GLN A O 1
ATOM 765 N N . ASP A 1 98 ? 18.939 5.110 -30.161 1.00 61.50 98 ASP A N 1
ATOM 766 C CA . ASP A 1 98 ? 18.103 6.319 -30.245 1.00 61.50 98 ASP A CA 1
ATOM 767 C C . ASP A 1 98 ? 17.751 6.918 -28.871 1.00 61.50 98 ASP A C 1
ATOM 769 O O . ASP A 1 98 ? 17.375 8.090 -28.770 1.00 61.50 98 ASP A O 1
ATOM 773 N N . PHE A 1 99 ? 17.892 6.143 -27.790 1.00 54.72 99 PHE A N 1
ATOM 774 C CA . PHE A 1 99 ? 17.650 6.618 -26.433 1.00 54.72 99 PHE A CA 1
ATOM 775 C C . PHE A 1 99 ? 18.963 7.026 -25.768 1.00 54.72 99 PHE A C 1
ATOM 777 O O . PHE A 1 99 ? 19.832 6.214 -25.463 1.00 54.72 99 PHE A O 1
ATOM 784 N N . ASN A 1 100 ? 19.094 8.325 -25.489 1.00 62.25 100 ASN A N 1
ATOM 785 C CA . ASN A 1 100 ? 20.209 8.842 -24.704 1.00 62.25 100 ASN A CA 1
ATOM 786 C C . ASN A 1 100 ? 20.245 8.167 -23.323 1.00 62.25 100 ASN A C 1
ATOM 788 O O . ASN A 1 100 ? 19.195 7.909 -22.727 1.00 62.25 100 ASN A O 1
ATOM 792 N N . SER A 1 101 ? 21.453 7.989 -22.773 1.00 70.81 101 SER A N 1
ATOM 793 C CA . SER A 1 101 ? 21.729 7.480 -21.412 1.00 70.81 101 SER A CA 1
ATOM 794 C C . SER A 1 101 ? 20.788 8.032 -20.332 1.00 70.81 101 SER A C 1
ATOM 796 O O . SER A 1 101 ? 20.493 7.360 -19.349 1.00 70.81 101 SER A O 1
ATOM 798 N N . PHE A 1 102 ? 20.261 9.238 -20.543 1.00 79.19 102 PHE A N 1
ATOM 799 C CA . PHE A 1 102 ? 19.226 9.865 -19.737 1.00 79.19 102 PHE A CA 1
ATOM 800 C C . PHE A 1 102 ? 17.975 8.997 -19.504 1.00 79.19 102 PHE A C 1
ATOM 802 O O . PHE A 1 102 ? 17.580 8.825 -18.352 1.00 79.19 102 PHE A O 1
ATOM 809 N N . SER A 1 103 ? 17.349 8.444 -20.549 1.00 82.88 103 SER A N 1
ATOM 810 C CA . SER A 1 103 ? 16.086 7.697 -20.407 1.00 82.88 103 SER A CA 1
ATOM 811 C C . SER A 1 103 ? 16.292 6.365 -19.688 1.00 82.88 103 SER A C 1
ATOM 813 O O . SER A 1 103 ? 15.542 6.035 -18.770 1.00 82.88 103 SER A O 1
ATOM 815 N N . SER A 1 104 ? 17.367 5.648 -20.027 1.00 84.31 104 SER A N 1
ATOM 816 C CA . SER A 1 104 ? 17.751 4.410 -19.339 1.00 84.31 104 SER A CA 1
ATOM 817 C C . SER A 1 104 ? 18.090 4.658 -17.861 1.00 84.31 104 SER A C 1
ATOM 819 O O . SER A 1 104 ? 17.649 3.899 -16.995 1.00 84.31 104 SER A O 1
ATOM 821 N N . ASN A 1 105 ? 18.779 5.763 -17.543 1.00 88.25 105 ASN A N 1
ATOM 822 C CA . ASN A 1 105 ? 19.045 6.163 -16.157 1.00 88.25 105 ASN A CA 1
ATOM 823 C C . ASN A 1 105 ? 17.752 6.472 -15.387 1.00 88.25 105 ASN A C 1
ATOM 825 O O . ASN A 1 105 ? 17.647 6.129 -14.213 1.00 88.25 105 ASN A O 1
ATOM 829 N N . LYS A 1 106 ? 16.746 7.075 -16.035 1.00 91.56 106 LYS A N 1
ATOM 830 C CA . LYS A 1 106 ? 15.434 7.311 -15.414 1.00 91.56 106 LYS A CA 1
ATOM 831 C C . LYS A 1 106 ? 14.667 6.019 -15.145 1.00 91.56 106 LYS A C 1
ATOM 833 O O . LYS A 1 106 ? 14.041 5.913 -14.094 1.00 91.56 106 LYS A O 1
ATOM 838 N N . ALA A 1 107 ? 14.733 5.039 -16.046 1.00 92.00 107 ALA A N 1
ATOM 839 C CA . ALA A 1 107 ? 14.154 3.715 -15.812 1.00 92.00 107 ALA A CA 1
ATOM 840 C C . ALA A 1 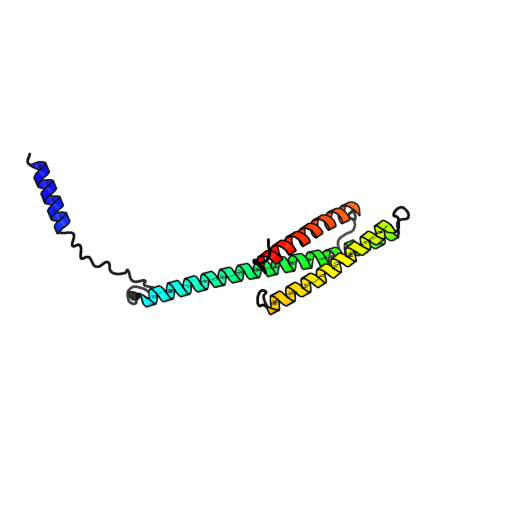107 ? 14.772 3.029 -14.584 1.00 92.00 107 ALA A C 1
ATOM 842 O O . ALA A 1 107 ? 14.042 2.516 -13.735 1.00 92.00 107 ALA A O 1
ATOM 843 N N . LEU A 1 108 ? 16.099 3.106 -14.445 1.00 93.00 108 LEU A N 1
ATOM 844 C CA . LEU A 1 108 ? 16.807 2.591 -13.274 1.00 93.00 108 LEU A CA 1
ATOM 845 C C . LEU A 1 108 ? 16.405 3.328 -11.987 1.00 93.00 108 LEU A C 1
ATOM 847 O O . LEU A 1 108 ? 16.045 2.689 -11.003 1.00 93.00 108 LEU A O 1
ATOM 851 N N . GLU A 1 109 ? 16.374 4.665 -12.020 1.00 95.50 109 GLU A N 1
ATOM 852 C CA . GLU A 1 109 ? 15.968 5.505 -10.882 1.00 95.50 109 GLU A CA 1
ATOM 853 C C . GLU A 1 109 ? 14.550 5.154 -10.398 1.00 95.50 109 GLU A C 1
ATOM 855 O O . GLU A 1 109 ? 14.306 5.053 -9.196 1.00 95.50 109 GLU A O 1
ATOM 860 N N . MET A 1 110 ? 13.609 4.914 -11.320 1.00 96.25 110 MET A N 1
ATOM 861 C CA . MET A 1 110 ? 12.257 4.457 -10.977 1.00 96.25 110 MET A CA 1
ATOM 862 C C . MET A 1 110 ? 12.264 3.097 -10.268 1.00 96.25 110 MET A C 1
ATOM 864 O O . MET A 1 110 ? 11.540 2.927 -9.284 1.00 96.25 110 MET A O 1
ATOM 868 N N . GLY A 1 111 ? 13.085 2.150 -10.735 1.00 95.94 111 GLY A N 1
ATOM 869 C CA . GLY A 1 111 ? 13.257 0.839 -10.102 1.00 95.94 111 GLY A CA 1
ATOM 870 C C . GLY A 1 111 ? 13.808 0.940 -8.679 1.00 95.94 111 GLY A C 1
ATOM 871 O O . GLY A 1 111 ? 13.244 0.350 -7.752 1.00 95.94 111 GLY A O 1
ATOM 872 N N . ASP A 1 112 ? 14.849 1.750 -8.486 1.00 97.50 112 ASP A N 1
ATOM 873 C CA . ASP A 1 112 ? 15.462 1.982 -7.175 1.00 97.50 112 ASP A CA 1
ATOM 874 C C . ASP A 1 112 ? 14.477 2.644 -6.201 1.00 97.50 112 ASP A C 1
ATOM 876 O O . ASP A 1 112 ? 14.327 2.199 -5.058 1.00 97.50 112 ASP A O 1
ATOM 880 N N . MET A 1 113 ? 13.730 3.655 -6.660 1.00 97.50 113 MET A N 1
ATOM 881 C CA . MET A 1 113 ? 12.689 4.303 -5.858 1.00 97.50 113 MET A CA 1
ATOM 882 C C . MET A 1 113 ? 11.576 3.329 -5.453 1.00 97.50 113 MET A C 1
ATOM 884 O O . MET A 1 113 ? 11.148 3.343 -4.297 1.00 97.50 113 MET A O 1
ATOM 888 N N . ALA A 1 114 ? 11.111 2.469 -6.365 1.00 97.56 114 ALA A N 1
ATOM 889 C CA . ALA A 1 114 ? 10.089 1.467 -6.060 1.00 97.56 114 ALA A CA 1
ATOM 890 C C . ALA A 1 114 ? 10.583 0.450 -5.016 1.00 97.56 114 ALA A C 1
ATOM 892 O O . ALA A 1 114 ? 9.841 0.072 -4.103 1.00 97.56 114 ALA A O 1
ATOM 893 N N . HIS A 1 115 ? 11.851 0.039 -5.107 1.00 97.50 115 HIS A N 1
ATOM 894 C CA . HIS A 1 115 ? 12.473 -0.868 -4.144 1.00 97.50 115 HIS A CA 1
ATOM 895 C C . HIS A 1 115 ? 12.625 -0.247 -2.754 1.00 97.50 115 HIS A C 1
ATOM 897 O O . HIS A 1 115 ? 12.249 -0.879 -1.763 1.00 97.50 115 HIS A O 1
ATOM 903 N N . GLU A 1 116 ? 13.124 0.986 -2.660 1.00 98.19 116 GLU A N 1
ATOM 904 C CA . GLU A 1 116 ? 13.242 1.688 -1.376 1.00 98.19 116 GLU A CA 1
ATOM 905 C C . GLU A 1 116 ? 11.874 1.992 -0.760 1.00 98.19 116 GLU A C 1
ATOM 907 O O . GLU A 1 116 ? 11.682 1.815 0.448 1.00 98.19 116 GLU A O 1
ATOM 912 N N . LEU A 1 117 ? 10.883 2.353 -1.581 1.00 98.31 117 LEU A N 1
ATOM 913 C CA . LEU A 1 117 ? 9.513 2.534 -1.115 1.00 98.31 117 LEU A CA 1
ATOM 914 C C . LEU A 1 117 ? 8.950 1.233 -0.537 1.00 98.31 117 LEU A C 1
ATOM 916 O O . LEU A 1 117 ? 8.379 1.259 0.553 1.00 98.31 117 LEU A O 1
ATOM 920 N N . ARG A 1 118 ? 9.173 0.087 -1.195 1.00 97.88 118 ARG A N 1
ATOM 921 C CA . ARG A 1 118 ? 8.741 -1.225 -0.685 1.00 97.88 118 ARG A CA 1
ATOM 922 C C . ARG A 1 118 ? 9.321 -1.508 0.697 1.00 97.88 118 ARG A C 1
ATOM 924 O O . ARG A 1 118 ? 8.561 -1.821 1.609 1.00 97.88 118 ARG A O 1
ATOM 931 N N . LYS A 1 119 ? 10.630 -1.309 0.884 1.00 97.62 119 LYS A N 1
ATOM 932 C CA . LYS A 1 119 ? 11.283 -1.450 2.199 1.00 97.62 119 LYS A CA 1
ATOM 933 C C . LYS A 1 119 ? 10.671 -0.521 3.249 1.00 97.62 119 LYS A C 1
ATOM 935 O O . LYS A 1 119 ? 10.534 -0.898 4.412 1.00 97.62 119 LYS A O 1
ATOM 940 N N . GLY A 1 120 ? 10.322 0.706 2.860 1.00 97.31 120 GLY A N 1
ATOM 941 C CA . GLY A 1 120 ? 9.618 1.652 3.725 1.00 97.31 120 GLY A CA 1
ATOM 942 C C . GLY A 1 120 ? 8.263 1.112 4.190 1.00 97.31 120 GLY A C 1
ATOM 943 O O . GLY A 1 120 ? 7.963 1.154 5.382 1.00 97.31 120 GLY A O 1
ATOM 944 N N . VAL A 1 121 ? 7.478 0.545 3.273 1.00 97.12 121 VAL A N 1
ATOM 945 C CA . VAL A 1 121 ? 6.168 -0.052 3.577 1.00 97.12 121 VAL A CA 1
ATOM 946 C C . VAL A 1 121 ? 6.299 -1.319 4.422 1.00 97.12 121 VAL A C 1
ATOM 948 O O . VAL A 1 121 ? 5.548 -1.469 5.380 1.00 97.12 121 VAL A O 1
ATOM 951 N N . GLU A 1 122 ? 7.284 -2.180 4.155 1.00 96.19 122 GLU A N 1
ATOM 952 C CA . GLU A 1 122 ? 7.590 -3.363 4.979 1.00 96.19 122 GLU A CA 1
ATOM 953 C C . GLU A 1 122 ? 7.873 -2.967 6.442 1.00 96.19 122 GLU A C 1
ATOM 955 O O . GLU A 1 122 ? 7.349 -3.578 7.372 1.00 96.19 122 GLU A O 1
ATOM 960 N N . LYS A 1 123 ? 8.629 -1.882 6.668 1.00 95.81 123 LYS A N 1
ATOM 961 C CA . LYS A 1 123 ? 8.876 -1.343 8.019 1.00 95.81 123 LYS A CA 1
ATOM 962 C C . LYS A 1 123 ? 7.612 -0.787 8.679 1.00 95.81 123 LYS A C 1
ATOM 964 O O . LYS A 1 123 ? 7.445 -0.932 9.890 1.00 95.81 123 LYS A O 1
ATOM 969 N N . ILE A 1 124 ? 6.737 -0.134 7.911 1.00 94.00 124 ILE A N 1
ATOM 970 C CA . ILE A 1 124 ? 5.447 0.362 8.415 1.00 94.00 124 ILE A CA 1
ATOM 971 C C . ILE A 1 124 ? 4.555 -0.817 8.817 1.00 94.00 124 ILE A C 1
ATOM 973 O O . ILE A 1 124 ? 3.999 -0.796 9.914 1.00 94.00 124 ILE A O 1
ATOM 977 N N . ALA A 1 125 ? 4.469 -1.856 7.981 1.00 93.00 125 ALA A N 1
ATOM 978 C CA . ALA A 1 125 ? 3.736 -3.090 8.261 1.00 93.00 125 ALA A CA 1
ATOM 979 C C . ALA A 1 125 ? 4.228 -3.756 9.551 1.00 93.00 125 ALA A C 1
ATOM 981 O O . ALA A 1 125 ? 3.433 -4.053 10.441 1.00 93.00 125 ALA A O 1
ATOM 982 N N . GLU A 1 126 ? 5.545 -3.893 9.706 1.00 91.81 126 GLU A N 1
ATOM 983 C CA . GLU A 1 126 ? 6.137 -4.462 10.914 1.00 91.81 126 GLU A CA 1
ATOM 984 C C . GLU A 1 126 ? 5.806 -3.632 12.163 1.00 91.81 126 GLU A C 1
ATOM 986 O O . GLU A 1 126 ? 5.416 -4.175 13.197 1.00 91.81 126 GLU A O 1
ATOM 991 N N . LYS A 1 127 ? 5.868 -2.298 12.069 1.00 91.19 127 LYS A N 1
ATOM 992 C CA . LYS A 1 127 ? 5.496 -1.423 13.188 1.00 91.19 127 LYS A CA 1
ATOM 993 C C . LYS A 1 127 ? 4.006 -1.519 13.532 1.00 91.19 127 LYS A C 1
ATOM 995 O O . LYS A 1 127 ? 3.665 -1.542 14.711 1.00 91.19 127 LYS A O 1
ATOM 1000 N N . MET A 1 128 ? 3.125 -1.601 12.534 1.00 89.88 128 MET A N 1
ATOM 1001 C CA . MET A 1 128 ? 1.689 -1.812 12.753 1.00 89.88 128 MET A CA 1
ATOM 1002 C C . MET A 1 128 ? 1.413 -3.143 13.455 1.00 89.88 128 MET A C 1
ATOM 1004 O O . MET A 1 128 ? 0.591 -3.194 14.367 1.00 89.88 128 MET A O 1
ATOM 1008 N N . ARG A 1 129 ? 2.131 -4.203 13.075 1.00 88.50 129 ARG A N 1
ATOM 1009 C CA . ARG A 1 129 ? 2.046 -5.517 13.718 1.00 88.50 129 ARG A CA 1
ATOM 1010 C C . ARG A 1 129 ? 2.478 -5.457 15.185 1.00 88.50 129 ARG A C 1
ATOM 1012 O O . ARG A 1 129 ? 1.770 -5.963 16.048 1.00 88.50 129 ARG A O 1
ATOM 1019 N N . VAL A 1 130 ? 3.588 -4.777 15.488 1.00 88.69 130 VAL A N 1
ATOM 1020 C CA . VAL A 1 130 ? 4.060 -4.560 16.872 1.00 88.69 130 VAL A CA 1
ATOM 1021 C C . VAL A 1 130 ? 3.032 -3.799 17.717 1.00 88.69 130 VAL A C 1
ATOM 1023 O O . VAL A 1 130 ? 2.876 -4.092 18.899 1.00 88.69 130 VAL A O 1
ATOM 1026 N N . LEU A 1 131 ? 2.306 -2.853 17.117 1.00 87.62 131 LEU A N 1
ATOM 1027 C CA . LEU A 1 131 ? 1.238 -2.098 17.781 1.00 87.62 131 LEU A CA 1
ATOM 1028 C C . LEU A 1 131 ? -0.092 -2.869 17.888 1.00 87.62 131 LEU A C 1
ATOM 1030 O O . LEU A 1 131 ? -1.066 -2.314 18.390 1.00 87.62 131 LEU A O 1
ATOM 1034 N N . GLY A 1 132 ? -0.161 -4.120 17.418 1.00 83.75 132 GLY A N 1
ATOM 1035 C CA . GLY A 1 132 ? -1.386 -4.926 17.432 1.00 83.75 132 GLY A CA 1
ATOM 1036 C C . GLY A 1 132 ? -2.452 -4.452 16.439 1.00 83.75 132 GLY A C 1
ATOM 1037 O O . GLY A 1 132 ? -3.632 -4.728 16.624 1.00 83.75 132 GLY A O 1
ATOM 1038 N N . MET A 1 133 ? -2.057 -3.707 15.401 1.00 81.88 133 MET A N 1
ATOM 1039 C CA . MET A 1 133 ? -2.967 -3.153 14.391 1.00 81.88 133 MET A CA 1
ATOM 1040 C C . MET A 1 133 ? -3.162 -4.057 13.169 1.00 81.88 133 MET A C 1
ATOM 1042 O O . MET A 1 133 ? -4.040 -3.761 12.355 1.00 81.88 133 MET A O 1
ATOM 1046 N N . LEU A 1 134 ? -2.322 -5.083 13.024 1.00 76.38 134 LEU A N 1
ATOM 1047 C CA . LEU A 1 134 ? -2.382 -6.123 11.998 1.00 76.38 134 LEU A CA 1
ATOM 1048 C C . LEU A 1 134 ? -2.382 -7.499 12.667 1.00 76.38 134 LEU A C 1
ATOM 1050 O O . LEU A 1 134 ? -1.839 -7.646 13.767 1.00 76.38 134 LEU A O 1
ATOM 1054 N N . GLY A 1 135 ? -2.951 -8.497 11.986 1.00 67.38 135 GLY A N 1
ATOM 1055 C CA . GLY A 1 135 ? -2.878 -9.891 12.408 1.00 67.38 135 GLY A CA 1
ATOM 1056 C C . GLY A 1 135 ? -1.447 -10.450 12.419 1.00 67.38 135 GLY A C 1
ATOM 1057 O O . GLY A 1 135 ? -0.508 -9.869 11.877 1.00 67.38 135 GLY A O 1
ATOM 1058 N N . ASN A 1 136 ? -1.272 -11.622 13.039 1.00 62.84 136 ASN A N 1
ATOM 1059 C CA . ASN A 1 136 ? -0.005 -12.376 13.020 1.00 62.84 136 ASN A CA 1
ATOM 1060 C C . ASN A 1 136 ? 0.238 -13.113 11.692 1.00 62.84 136 ASN A C 1
ATOM 1062 O O . ASN A 1 136 ? 1.258 -13.788 11.535 1.00 62.84 136 ASN A O 1
ATOM 1066 N N . THR A 1 137 ? -0.709 -13.029 10.759 1.00 56.47 137 THR A N 1
ATOM 1067 C CA . THR A 1 137 ? -0.584 -13.534 9.401 1.00 56.47 137 THR A CA 1
ATOM 1068 C C . THR A 1 137 ? 0.568 -12.807 8.729 1.00 56.47 137 THR A C 1
ATOM 1070 O O . THR A 1 137 ? 0.515 -11.622 8.418 1.00 56.47 137 THR A O 1
ATOM 1073 N N . VAL A 1 138 ? 1.672 -13.532 8.556 1.00 49.00 138 VAL A N 1
ATOM 1074 C CA . VAL A 1 138 ? 2.775 -13.106 7.699 1.00 49.00 138 VAL A CA 1
ATOM 1075 C C . VAL A 1 138 ? 2.145 -12.702 6.363 1.00 49.00 138 VAL A C 1
ATOM 1077 O O . VAL A 1 138 ? 1.400 -13.522 5.817 1.00 49.00 138 VAL A O 1
ATOM 1080 N N . PRO A 1 139 ? 2.440 -11.514 5.796 1.00 53.41 139 PRO A N 1
ATOM 1081 C CA . PRO A 1 139 ? 2.225 -11.268 4.380 1.00 53.41 139 PRO A CA 1
ATOM 1082 C C . PRO A 1 139 ? 3.194 -12.205 3.665 1.00 53.41 139 PRO A C 1
ATOM 1084 O O . PRO A 1 139 ? 4.328 -11.858 3.332 1.00 53.41 139 PRO A O 1
ATOM 1087 N N . ALA A 1 140 ? 2.809 -13.473 3.567 1.00 48.03 140 ALA A N 1
ATOM 1088 C CA . ALA A 1 140 ? 3.568 -14.501 2.911 1.00 48.03 140 ALA A CA 1
ATOM 1089 C C . ALA A 1 140 ? 3.423 -14.198 1.428 1.00 48.03 140 ALA A C 1
ATOM 1091 O O . ALA A 1 140 ? 2.600 -14.768 0.720 1.00 48.03 140 ALA A O 1
ATOM 1092 N N . LEU A 1 141 ? 4.281 -13.302 0.952 1.00 49.66 141 LEU A N 1
ATOM 1093 C CA . LEU A 1 141 ? 4.553 -13.007 -0.451 1.00 49.66 141 LEU A CA 1
ATOM 1094 C C . LEU A 1 141 ? 5.196 -14.216 -1.172 1.00 49.66 141 LEU A C 1
ATOM 1096 O O . LEU A 1 141 ? 5.938 -14.070 -2.134 1.00 49.66 141 LEU A O 1
ATOM 1100 N N . SER A 1 142 ? 4.911 -15.426 -0.688 1.00 42.44 142 SER A N 1
ATOM 1101 C CA . SER A 1 142 ? 5.376 -16.720 -1.166 1.00 42.44 142 SER A CA 1
ATOM 1102 C C . SER A 1 142 ? 4.223 -17.506 -1.799 1.00 42.44 142 SER A C 1
ATOM 1104 O O . SER A 1 142 ? 4.178 -18.733 -1.701 1.00 42.44 142 SER A O 1
ATOM 1106 N N . SER A 1 143 ? 3.302 -16.835 -2.489 1.00 42.59 143 SER A N 1
ATOM 1107 C CA . SER A 1 143 ? 2.610 -17.527 -3.572 1.00 42.59 143 SER A CA 1
ATOM 1108 C C . SER A 1 143 ? 3.516 -17.435 -4.789 1.00 42.59 143 SER A C 1
ATOM 1110 O O . SER A 1 143 ? 3.465 -16.485 -5.563 1.00 42.59 143 SER A O 1
ATOM 1112 N N . ARG A 1 144 ? 4.436 -18.399 -4.892 1.00 46.03 144 ARG A N 1
ATOM 1113 C CA . ARG A 1 144 ? 5.110 -18.698 -6.150 1.00 46.03 144 ARG A CA 1
ATOM 1114 C C . ARG A 1 144 ? 4.012 -19.105 -7.122 1.00 46.03 144 ARG A C 1
ATOM 1116 O O . ARG A 1 144 ? 3.557 -20.246 -7.082 1.00 46.03 144 ARG A O 1
ATOM 1123 N N . GLU A 1 145 ? 3.559 -18.157 -7.931 1.00 45.97 145 GLU A N 1
ATOM 1124 C CA . GLU A 1 145 ? 2.667 -18.429 -9.046 1.00 45.97 145 GLU A CA 1
ATOM 1125 C C . GLU A 1 145 ? 3.355 -19.479 -9.919 1.00 45.97 145 GLU A C 1
ATOM 1127 O O . GLU A 1 145 ? 4.477 -19.299 -10.401 1.00 45.97 145 GLU A O 1
ATOM 1132 N N . ALA A 1 146 ? 2.726 -20.648 -10.013 1.00 45.78 146 ALA A N 1
ATOM 1133 C CA . ALA A 1 146 ? 3.162 -21.695 -10.911 1.00 45.78 146 ALA A CA 1
ATOM 1134 C C . ALA A 1 146 ? 3.081 -21.127 -12.331 1.00 45.78 146 ALA A C 1
ATOM 1136 O O . ALA A 1 146 ? 1.986 -20.866 -12.827 1.00 45.78 146 ALA A O 1
ATOM 1137 N N . MET A 1 147 ? 4.236 -20.902 -12.961 1.00 39.06 147 MET A N 1
ATOM 1138 C CA . MET A 1 147 ? 4.285 -20.498 -14.361 1.00 39.06 147 MET A CA 1
ATOM 1139 C C . MET A 1 147 ? 3.643 -21.601 -15.202 1.00 39.06 147 MET A C 1
ATOM 1141 O O . MET A 1 147 ? 4.187 -22.699 -15.330 1.00 39.06 147 MET A O 1
ATOM 1145 N N . LEU A 1 148 ? 2.468 -21.313 -15.751 1.00 46.50 148 LEU A N 1
ATOM 1146 C CA . LEU A 1 148 ? 1.931 -22.063 -16.876 1.00 46.50 148 LEU A CA 1
ATOM 1147 C C . LEU A 1 148 ? 2.707 -21.641 -18.132 1.00 46.50 148 LEU A C 1
ATOM 1149 O O . LEU A 1 148 ? 3.050 -20.463 -18.258 1.00 46.50 148 LEU A O 1
ATOM 1153 N N . PRO A 1 149 ? 3.002 -22.564 -19.062 1.00 43.69 149 PRO A N 1
ATOM 1154 C CA . PRO A 1 149 ? 3.629 -22.195 -20.318 1.00 43.69 149 PRO A CA 1
ATOM 1155 C C . PRO A 1 149 ? 2.592 -21.438 -21.154 1.00 43.69 149 PRO A C 1
ATOM 1157 O O . PRO A 1 149 ? 1.657 -22.033 -21.689 1.00 43.69 149 PRO A O 1
ATOM 1160 N N . VAL A 1 150 ? 2.729 -20.114 -21.215 1.00 46.28 150 VAL A N 1
ATOM 1161 C CA . VAL A 1 150 ? 1.945 -19.271 -22.120 1.00 46.28 150 VAL A CA 1
ATOM 1162 C C . VAL A 1 150 ? 2.484 -19.486 -23.532 1.00 46.28 150 VAL A C 1
ATOM 1164 O O . VAL A 1 150 ? 3.682 -19.370 -23.786 1.00 46.28 150 VAL A O 1
ATOM 1167 N N . SER A 1 151 ? 1.584 -19.889 -24.424 1.00 47.88 151 SER A N 1
ATOM 1168 C CA . SER A 1 151 ? 1.829 -20.091 -25.847 1.00 47.88 151 SER A CA 1
ATOM 1169 C C . SER A 1 151 ? 2.259 -18.795 -26.533 1.00 47.88 151 SER A C 1
ATOM 1171 O O . SER A 1 151 ? 1.739 -17.725 -26.230 1.00 47.88 151 SER A O 1
ATOM 1173 N N . GLU A 1 152 ? 3.185 -18.928 -27.480 1.00 57.56 152 GLU A N 1
ATOM 1174 C CA . GLU A 1 152 ? 3.775 -17.855 -28.277 1.00 57.56 152 GLU A CA 1
ATOM 1175 C C . GLU A 1 152 ? 2.727 -16.942 -28.948 1.00 57.56 152 GLU A C 1
ATOM 1177 O O . GLU A 1 152 ? 1.732 -17.415 -29.502 1.00 57.56 152 GLU A O 1
ATOM 1182 N N . SER A 1 153 ? 3.035 -15.637 -28.949 1.00 54.53 153 SER A N 1
ATOM 1183 C CA . SER A 1 153 ? 2.305 -14.483 -29.516 1.00 54.53 153 SER A CA 1
ATOM 1184 C C . SER A 1 153 ? 1.325 -13.719 -28.608 1.00 54.53 153 SER A C 1
ATOM 1186 O O . SER A 1 153 ? 0.255 -13.302 -29.038 1.00 54.53 153 SER A O 1
ATOM 1188 N N . GLU A 1 154 ? 1.732 -13.404 -27.376 1.00 59.34 154 GLU A N 1
ATOM 1189 C CA . GLU A 1 154 ? 1.327 -12.116 -26.792 1.00 59.34 154 GLU A CA 1
ATOM 1190 C C . GLU A 1 154 ? 2.269 -11.041 -27.351 1.00 59.34 154 GLU A C 1
ATOM 1192 O O . GLU A 1 154 ? 3.480 -11.091 -27.125 1.00 59.34 154 GLU A O 1
ATOM 1197 N N . 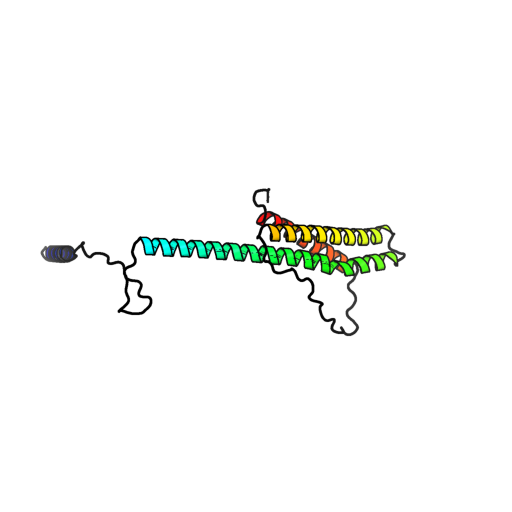GLU A 1 155 ? 1.747 -10.112 -28.156 1.00 61.81 155 GLU A N 1
ATOM 1198 C CA . GLU A 1 155 ? 2.504 -8.930 -28.576 1.00 61.81 155 GLU A CA 1
ATOM 1199 C C . GLU A 1 155 ? 3.034 -8.230 -27.319 1.00 61.81 155 GLU A C 1
ATOM 1201 O O . GLU A 1 155 ? 2.263 -7.833 -26.443 1.00 61.81 155 GLU A O 1
ATOM 1206 N N . ALA A 1 156 ? 4.361 -8.141 -27.196 1.00 69.19 156 ALA A N 1
ATOM 1207 C CA . ALA A 1 156 ? 4.993 -7.536 -26.035 1.00 69.19 156 ALA A CA 1
ATOM 1208 C C . ALA A 1 156 ? 4.482 -6.097 -25.864 1.00 69.19 156 ALA A C 1
ATOM 1210 O O . ALA A 1 156 ? 4.514 -5.307 -26.810 1.00 69.19 156 ALA A O 1
ATOM 1211 N N . MET A 1 157 ? 4.009 -5.775 -24.657 1.00 78.25 157 MET A N 1
ATOM 1212 C CA . MET A 1 157 ? 3.548 -4.433 -24.297 1.00 78.25 157 MET A CA 1
ATOM 1213 C C . MET A 1 157 ? 4.596 -3.390 -24.695 1.00 78.25 157 MET A C 1
ATOM 1215 O O . MET A 1 157 ? 5.784 -3.558 -24.415 1.00 78.25 157 MET A O 1
ATOM 1219 N N . SER A 1 158 ? 4.156 -2.298 -25.318 1.00 86.94 158 SER A N 1
ATOM 1220 C CA . SER A 1 158 ? 5.071 -1.224 -25.709 1.00 86.94 158 SER A CA 1
ATOM 1221 C C . SER A 1 158 ? 5.663 -0.505 -24.487 1.00 86.94 158 SER A C 1
ATOM 1223 O O . SER A 1 158 ? 5.001 -0.352 -23.457 1.00 86.94 158 SER A O 1
ATOM 1225 N N . ASP A 1 159 ? 6.877 0.043 -24.619 1.00 87.69 159 ASP A N 1
ATOM 1226 C CA . ASP A 1 159 ? 7.525 0.828 -23.552 1.00 87.69 159 ASP A CA 1
ATOM 1227 C C . ASP A 1 159 ? 6.649 2.002 -23.072 1.00 87.69 159 ASP A C 1
ATOM 1229 O O . ASP A 1 159 ? 6.634 2.348 -21.888 1.00 87.69 159 ASP A O 1
ATOM 1233 N N . TYR A 1 160 ? 5.873 2.606 -23.981 1.00 87.44 160 TYR A N 1
ATOM 1234 C CA . TYR A 1 160 ? 4.930 3.677 -23.654 1.00 87.44 160 TYR A CA 1
ATOM 1235 C C . TYR A 1 160 ? 3.798 3.201 -22.732 1.00 87.44 160 TYR A C 1
ATOM 1237 O O . TYR A 1 160 ? 3.484 3.869 -21.742 1.00 87.44 160 TYR A O 1
ATOM 1245 N N . GLU A 1 161 ? 3.184 2.057 -23.035 1.00 92.25 161 GLU A N 1
ATOM 1246 C CA . GLU A 1 161 ? 2.119 1.478 -22.210 1.00 92.25 161 GLU A CA 1
ATOM 1247 C C . GLU A 1 161 ? 2.641 1.051 -20.840 1.00 92.25 161 GLU A C 1
ATOM 1249 O O . GLU A 1 161 ? 1.983 1.310 -19.828 1.00 92.25 161 GLU A O 1
ATOM 1254 N N . LEU A 1 162 ? 3.852 0.492 -20.792 1.00 93.31 162 LEU A N 1
ATOM 1255 C CA . LEU A 1 162 ? 4.520 0.118 -19.549 1.00 93.31 162 LEU A CA 1
ATOM 1256 C C . LEU A 1 162 ? 4.732 1.346 -18.654 1.00 93.31 162 LEU A C 1
ATOM 1258 O O . LEU A 1 162 ? 4.317 1.348 -17.493 1.00 93.31 162 LEU A O 1
ATOM 1262 N N . LEU A 1 163 ? 5.288 2.432 -19.201 1.00 93.12 163 LEU A N 1
ATOM 1263 C CA . LEU A 1 163 ? 5.469 3.697 -18.479 1.00 93.12 163 LEU A CA 1
ATOM 1264 C C . LEU A 1 163 ? 4.139 4.295 -18.003 1.00 93.12 163 LEU A C 1
ATOM 1266 O O . LEU A 1 163 ? 4.040 4.826 -16.891 1.00 93.12 163 LEU A O 1
ATOM 1270 N N . TYR A 1 164 ? 3.099 4.215 -18.831 1.00 95.31 164 TYR A N 1
ATOM 1271 C CA . TYR A 1 164 ? 1.768 4.698 -18.483 1.00 95.31 164 TYR A CA 1
ATOM 1272 C C . TYR A 1 164 ? 1.149 3.901 -17.323 1.00 95.31 164 TYR A C 1
ATOM 1274 O O . TYR A 1 164 ? 0.617 4.496 -16.376 1.00 95.31 164 TYR A O 1
ATOM 1282 N N . CYS A 1 165 ? 1.259 2.573 -17.359 1.00 96.88 165 CYS A N 1
ATOM 1283 C CA . CYS A 1 165 ? 0.817 1.686 -16.289 1.00 96.88 165 CYS A CA 1
ATOM 1284 C C . CYS A 1 165 ? 1.608 1.931 -14.996 1.00 96.88 165 CYS A C 1
ATOM 1286 O O . CYS A 1 165 ? 0.991 2.107 -13.942 1.00 96.88 165 CYS A O 1
ATOM 1288 N N . PHE A 1 166 ? 2.935 2.083 -15.076 1.00 97.12 166 PHE A N 1
ATOM 1289 C CA . PHE A 1 166 ? 3.768 2.380 -13.909 1.00 97.12 166 PHE A CA 1
ATOM 1290 C C . PHE A 1 166 ? 3.374 3.704 -13.251 1.00 97.12 166 PHE A C 1
ATOM 1292 O O . PHE A 1 166 ? 3.221 3.782 -12.030 1.00 97.12 166 PHE A O 1
ATOM 1299 N N . ARG A 1 167 ? 3.134 4.751 -14.050 1.00 97.50 167 ARG A N 1
ATOM 1300 C CA . ARG A 1 167 ? 2.660 6.048 -13.544 1.00 97.50 167 ARG A CA 1
ATOM 1301 C C . ARG A 1 167 ? 1.327 5.915 -12.806 1.00 97.50 167 ARG A C 1
ATOM 1303 O O . ARG A 1 167 ? 1.146 6.514 -11.744 1.00 97.50 167 ARG A O 1
ATOM 1310 N N . ARG A 1 168 ? 0.384 5.150 -13.364 1.00 98.06 168 ARG A N 1
ATOM 1311 C CA . ARG A 1 168 ? -0.935 4.912 -12.759 1.00 98.06 168 ARG A CA 1
ATOM 1312 C C . ARG A 1 168 ? -0.810 4.169 -11.433 1.00 98.06 168 ARG A C 1
ATOM 1314 O O . ARG A 1 168 ? -1.413 4.586 -10.447 1.00 98.06 168 ARG A O 1
ATOM 1321 N N . ASP A 1 169 ? -0.033 3.097 -11.396 1.00 98.00 169 ASP A N 1
ATOM 1322 C CA . ASP A 1 169 ? 0.108 2.283 -10.192 1.00 98.00 169 ASP A CA 1
ATOM 1323 C C . ASP A 1 169 ? 0.941 2.984 -9.118 1.00 98.00 169 ASP A C 1
ATOM 1325 O O . ASP A 1 169 ? 0.598 2.910 -7.942 1.00 98.00 169 ASP A O 1
ATOM 1329 N N . SER A 1 170 ? 1.934 3.788 -9.505 1.00 98.12 170 SER A N 1
ATOM 1330 C CA . SER A 1 170 ? 2.643 4.687 -8.586 1.00 98.12 170 SER A CA 1
ATOM 1331 C C . SER A 1 170 ? 1.690 5.695 -7.935 1.00 98.12 170 SER A C 1
ATOM 1333 O O . SER A 1 170 ? 1.766 5.943 -6.731 1.00 98.12 170 SER A O 1
ATOM 1335 N N . ASN A 1 171 ? 0.737 6.244 -8.700 1.00 98.25 171 ASN A N 1
ATOM 1336 C CA . ASN A 1 171 ? -0.300 7.114 -8.145 1.00 98.25 171 ASN A CA 1
ATOM 1337 C C . ASN A 1 171 ? -1.245 6.360 -7.193 1.00 98.25 171 ASN A C 1
ATOM 1339 O O . ASN A 1 171 ? -1.576 6.889 -6.130 1.00 98.25 171 ASN A O 1
ATOM 1343 N N . LYS A 1 172 ? -1.630 5.116 -7.517 1.00 98.25 172 LYS A N 1
ATOM 1344 C CA . LYS A 1 172 ? -2.399 4.261 -6.594 1.00 98.25 172 LYS A CA 1
ATOM 1345 C C . LYS A 1 172 ? -1.638 4.029 -5.294 1.00 98.25 172 LYS A C 1
ATOM 1347 O O . LYS A 1 172 ? -2.199 4.279 -4.234 1.00 98.25 172 LYS A O 1
ATOM 1352 N N . VAL A 1 173 ? -0.364 3.636 -5.365 1.00 98.38 173 VAL A N 1
ATOM 1353 C CA . VAL A 1 173 ? 0.497 3.433 -4.190 1.00 98.38 173 VAL A CA 1
ATOM 1354 C C . VAL A 1 173 ? 0.552 4.699 -3.335 1.00 98.38 173 VAL A C 1
ATOM 1356 O O . VAL A 1 173 ? 0.328 4.630 -2.128 1.00 98.38 173 VAL A O 1
ATOM 1359 N N . GLN A 1 174 ? 0.770 5.867 -3.946 1.00 97.50 174 GLN A N 1
ATOM 1360 C CA . GLN A 1 174 ? 0.779 7.140 -3.224 1.00 97.50 174 GLN A CA 1
ATOM 1361 C C . GLN A 1 174 ? -0.550 7.405 -2.498 1.00 97.50 174 GLN A C 1
ATOM 1363 O O . GLN A 1 174 ? -0.551 7.801 -1.331 1.00 97.50 174 GLN A O 1
ATOM 1368 N N . ASN A 1 175 ? -1.684 7.194 -3.168 1.00 96.88 175 ASN A N 1
ATOM 1369 C CA . ASN A 1 175 ? -3.004 7.425 -2.583 1.00 96.88 175 ASN A CA 1
ATOM 1370 C C . ASN A 1 175 ? -3.329 6.412 -1.480 1.00 96.88 175 ASN A C 1
ATOM 1372 O O . ASN A 1 175 ? -3.827 6.797 -0.425 1.00 96.88 175 ASN A O 1
ATOM 1376 N N . TYR A 1 176 ? -2.995 5.139 -1.678 1.00 97.31 176 TYR A N 1
ATOM 1377 C CA . TYR A 1 176 ? -3.166 4.096 -0.672 1.00 97.31 176 TYR A CA 1
ATOM 1378 C C . TYR A 1 176 ? -2.313 4.361 0.566 1.00 97.31 176 TYR A C 1
ATOM 1380 O O . TYR A 1 176 ? -2.820 4.241 1.675 1.00 97.31 176 TYR A O 1
ATOM 1388 N N . LEU A 1 177 ? -1.075 4.835 0.413 1.00 96.38 177 LEU A N 1
ATOM 1389 C CA . LEU A 1 177 ? -0.248 5.240 1.552 1.00 96.38 177 LEU A CA 1
ATOM 1390 C C . LEU A 1 177 ? -0.843 6.420 2.327 1.00 96.38 177 LEU A C 1
ATOM 1392 O O . LEU A 1 177 ? -0.816 6.412 3.556 1.00 96.38 177 LEU A O 1
ATOM 1396 N N . LYS A 1 178 ? -1.418 7.412 1.636 1.00 94.75 178 LYS A N 1
ATOM 1397 C CA . LYS A 1 178 ? -2.134 8.520 2.293 1.00 94.75 178 LYS A CA 1
ATOM 1398 C C . LYS A 1 178 ? -3.343 8.011 3.076 1.00 94.75 178 LYS A C 1
ATOM 1400 O O . LYS A 1 178 ? -3.477 8.331 4.251 1.00 94.75 178 LYS A O 1
ATOM 1405 N N . ILE A 1 179 ? -4.176 7.170 2.459 1.00 93.62 179 ILE A N 1
ATOM 1406 C CA . ILE A 1 179 ? -5.343 6.562 3.118 1.00 93.62 179 ILE A CA 1
ATOM 1407 C C . ILE A 1 179 ? -4.906 5.748 4.340 1.00 93.62 179 ILE A C 1
ATOM 1409 O O . ILE A 1 179 ? -5.507 5.863 5.407 1.00 93.62 179 ILE A O 1
ATOM 1413 N N . LEU A 1 180 ? -3.848 4.950 4.196 1.00 93.12 180 LEU A N 1
ATOM 1414 C CA . LEU A 1 180 ? -3.297 4.126 5.263 1.00 93.12 180 LEU A CA 1
ATOM 1415 C C . LEU A 1 180 ? -2.801 4.996 6.427 1.00 93.12 180 LEU A C 1
ATOM 1417 O O . LEU A 1 180 ? -3.202 4.759 7.564 1.00 93.12 180 LEU A O 1
ATOM 1421 N N . LYS A 1 181 ? -2.027 6.056 6.147 1.00 92.00 181 LYS A N 1
ATOM 1422 C CA . LYS A 1 181 ? -1.592 7.043 7.151 1.00 92.00 181 LYS A CA 1
ATOM 1423 C C . LYS A 1 181 ? -2.788 7.590 7.934 1.00 92.00 181 LYS A C 1
ATOM 1425 O O . LYS A 1 181 ? -2.762 7.554 9.158 1.00 92.00 181 LYS A O 1
ATOM 1430 N N . CYS A 1 182 ? -3.839 8.023 7.243 1.00 90.06 182 CYS A N 1
ATOM 1431 C CA . CYS A 1 182 ? -5.019 8.627 7.867 1.00 90.06 182 CYS A CA 1
ATOM 1432 C C . CYS A 1 182 ? -5.818 7.680 8.755 1.00 90.06 182 CYS A C 1
ATOM 1434 O O . CYS A 1 182 ? -6.457 8.110 9.709 1.00 90.06 182 CYS A O 1
ATOM 1436 N N . ARG A 1 183 ? -5.769 6.379 8.463 1.00 87.88 183 ARG A N 1
ATOM 1437 C CA . ARG A 1 183 ? -6.429 5.357 9.281 1.00 87.88 183 ARG A CA 1
ATOM 1438 C C . ARG A 1 183 ? -5.601 4.925 10.488 1.00 87.88 183 ARG A C 1
ATOM 1440 O O . ARG A 1 183 ? -6.169 4.382 11.428 1.00 87.88 183 ARG A O 1
ATOM 1447 N N . ILE A 1 184 ? -4.283 5.118 10.453 1.00 85.31 184 ILE A N 1
ATOM 1448 C CA . ILE A 1 184 ? -3.367 4.734 11.538 1.00 85.31 184 ILE A CA 1
ATOM 1449 C C . ILE A 1 184 ? -3.121 5.905 12.490 1.00 85.31 184 ILE A C 1
ATOM 1451 O O . ILE A 1 184 ? -3.070 5.706 13.698 1.00 85.31 184 ILE A O 1
ATOM 1455 N N . VAL A 1 185 ? -2.951 7.114 11.949 1.00 84.25 185 VAL A N 1
ATOM 1456 C CA . VAL A 1 185 ? -2.593 8.320 12.704 1.00 84.25 185 VAL A CA 1
ATOM 1457 C C . VAL A 1 185 ? -3.553 9.461 12.341 1.00 84.25 185 VAL A C 1
ATOM 1459 O O . VAL A 1 185 ? -3.184 10.349 11.571 1.00 84.25 185 VAL A O 1
ATOM 1462 N N . PRO A 1 186 ? -4.793 9.441 12.865 1.00 71.38 186 PRO A N 1
ATOM 1463 C CA . PRO A 1 186 ? -5.810 10.445 12.539 1.00 71.38 186 PRO A CA 1
ATOM 1464 C C . PRO A 1 186 ? -5.497 11.842 13.104 1.00 71.38 186 PRO A C 1
ATOM 1466 O O . PRO A 1 186 ? -6.067 12.823 12.644 1.00 71.38 186 PRO A O 1
ATOM 1469 N N . GLU A 1 187 ? -4.584 11.952 14.075 1.00 68.88 187 GLU A N 1
ATOM 1470 C CA . GLU A 1 187 ? -4.207 13.218 14.732 1.00 68.88 187 GLU A CA 1
ATOM 1471 C C . GLU A 1 187 ? -3.255 14.103 13.903 1.00 68.88 187 GLU A C 1
ATOM 1473 O O . GLU A 1 187 ? -2.890 15.201 14.325 1.00 68.88 187 GLU A O 1
ATOM 1478 N N . HIS A 1 188 ? -2.822 13.648 12.727 1.00 65.38 188 HIS A N 1
ATOM 1479 C CA . HIS A 1 188 ? -1.983 14.428 11.822 1.00 65.38 188 HIS A CA 1
ATOM 1480 C C . HIS A 1 188 ? -2.726 14.654 10.515 1.00 65.38 188 HIS A C 1
ATOM 1482 O O . HIS A 1 188 ? -2.948 13.677 9.803 1.00 65.38 188 HIS A O 1
ATOM 1488 N N . ASP A 1 189 ? -3.042 15.922 10.217 1.00 59.44 189 ASP A N 1
ATOM 1489 C CA . ASP A 1 189 ? -3.858 16.374 9.083 1.00 59.44 189 ASP A CA 1
ATOM 1490 C C . ASP A 1 189 ? -3.871 15.405 7.890 1.00 59.44 189 ASP A C 1
ATOM 1492 O O . ASP A 1 189 ? -2.844 15.076 7.267 1.00 59.44 189 ASP A O 1
ATOM 1496 N N . CYS A 1 190 ? -5.099 14.976 7.632 1.00 67.69 190 CYS A N 1
ATOM 1497 C CA . CYS A 1 190 ? -5.614 14.239 6.501 1.00 67.69 190 CYS A CA 1
ATOM 1498 C C . CYS A 1 190 ? -6.705 15.110 5.873 1.00 67.69 190 CYS A C 1
ATOM 1500 O O . CYS A 1 190 ? -6.740 15.144 4.630 1.00 67.69 190 CYS A O 1
#

Secondary structure (DSSP, 8-state):
--HHHHHHHHHHHHHHSS-TT---------SS-TT------HHHHHHHHHHHHHHHHHHHHHHHHHHHHHHHHHHHHHHHHTHHHHHHHHHHHHH-TTS-HHHHHHHHHHHHHHHHHHHHHHHHHHHHHHTT-S-S-------------PPS--PPPPHHHHHHHHHHHHHHHHHHHHHHHHHH-TTS--

pLDDT: mean 79.02, std 18.33, range [39.06, 98.38]

Sequence (190 aa):
MTRSLKQVTALLVALLCLDPHGRVGSVPICTHGPTACHVPSLADLFDRVIQHSARMHSVSNDLHSEFREELTEVILKLLMAWRDPLFQLHQSMAHQQDFNSFSSNKALEMGDMAHELRKGVEKIAEKMRVLGMLGNTVPALSSREAMLPVSESEEAMSDYELLYCFRRDSNKVQNYLKILKCRIVPEHDC